Protein 3DHA (pdb70)

Solvent-accessible surface area: 11626 Å² total; per-residue (Å²): 125,246,154,89,78,44,0,104,70,0,26,4,7,72,0,10,69,4,37,19,16,35,26,23,17,27,64,90,68,114,104,67,143,77,58,55,3,4,1,18,0,6,0,0,31,7,113,76,18,18,0,0,0,1,0,1,4,1,113,30,0,27,125,56,81,29,35,22,98,77,63,152,24,97,47,96,36,41,0,68,8,61,90,104,21,85,5,64,52,3,0,124,146,34,54,47,91,23,99,76,10,56,36,0,0,0,0,0,0,55,17,14,7,0,9,10,0,25,39,0,80,92,6,38,0,0,0,2,110,54,0,50,80,7,5,84,149,112,175,114,23,36,138,53,0,6,67,85,167,20,67,37,72,47,10,111,21,73,67,100,16,11,58,14,0,58,0,15,56,1,15,0,5,0,23,0,0,0,0,0,13,0,44,2,115,119,37,31,20,0,0,0,0,3,1,2,0,12,19,100,69,0,10,103,98,57,27,75,13,36,35,101,43,83,151,67,10,69,59,6,5,95,93,0,41,90,29,32,117,166,81,159,15,85,35,25,9,4,7,8,56,120,35,48,156,91,19,134,51,70,99,89,69,11

InterPro domains:
  IPR001279 Metallo-beta-lactamase [PF00753] (33-235)
  IPR001279 Metallo-beta-lactamase [SM00849] (34-235)
  IPR036866 Ribonuclease Z/Hydroxyacylglutathione hydrolase-like [G3DSA:3.60.15.10] (1-241)
  IPR036866 Ribonuclease Z/Hydroxyacylglutathione hydrolase-like [SSF56281] (24-236)
  IPR051013 N-acyl homoserine lactonase-like [PTHR42978] (6-248)
  IPR054870 N-acyl homoserine lactonase AiiA [NF045699] (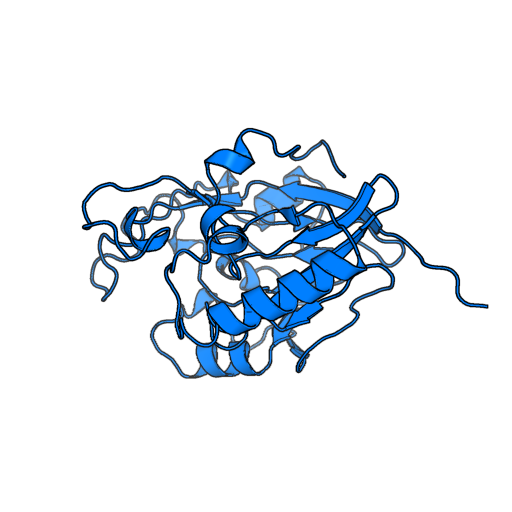2-249)

Organism: Bacillus thuringiensis subsp. kurstaki (NCBI:txid29339)

Secondary structure (DSSP, 8-state):
------BSEEEEEEEEEEEEEGGGTSTTSPS--EEEEEEEEEEEEETTEEEEE-----GGGBT-TTTTTTSTTTTTEEEEB-GGGSHHHHHHHHT--GGG-SEEE-S--SHHHHTTGGG-SSS-EEEEHHHHHHHHH-TTS-GGGS-TTS-EEEE-SSEEEETTEEEEE--SSSTT-EEEEEEETTTEEEEEEETT-SSHHHHHS----S-S-HHHHHHHHHHHHHHHHHH--EEEESS-HHHHTT---TT---

Foldseek 3Di:
DDDFDAWAWKFKAWQFWKWAFVCQQFVPDDGDDIDTWTQIKMWTQHPVAIEIEFFFAAPCLAVPQQSQPVHPCGPGMGTGHHPCSGRQNSQVVVPDHLVRGQEYEQLAQARGGQNNVVSRQDHEYEFEPQRLVCQVPPPVGDCSSNPPRGRYDYDHAWDDPDRQWIWHFQDWQERGGIWIWGQHPVFGTETERAVLHQEPCCQPVVRFRHGDHSVSSSVSSVVVVVVCVVRVHHYDHHTYPVVVVPDDHPVDTD

Nearest PDB structures (foldseek):
  3dhb-assembly1_A  TM=1.002E+00  e=3.087E-58  Bacillus thuringiensis serovar kurstaki
  4j5h-assembly1_A  TM=1.001E+00  e=7.365E-58  Bacillus thuringiensis
  5eh9-assembly1_A  TM=9.920E-01  e=2.726E-58  Bacillus thuringiensis serovar kurstaki
  5eht-assembly1_A  TM=9.904E-01  e=9.401E-57  Bacillus thuringiensis
  2btn-assembly1_A  TM=9.988E-01  e=1.184E-52  Bacillus thuringiensis

Radius of gyration: 16.93 Å; Cα contacts (8 Å, |Δi|>4): 644; chains: 1; bounding box: 50×45×39 Å

B-factor: mean 21.85, std 11.52, range [10.5, 112.9]

Sequence (254 aa):
GRISMTVKKLYFIPAGRCMMLLDHSSVNSALTPGKLLNLPVWCCYLLLEETEEEGPILVDTGMPESAVNNEGLFNGTFVEGQILPKMTEEDRIVNILKRVGYEPDDLLLYIISSHLHFDHAGGNGAFTNTPIIVQRTEYEAALHREEYMKECILPHLNYKIIEGDYEVVPGVQQLLYTPGHSPGHQSLFIETEQSGSVLLTIDASYTKENFEDEVPFAGFDPELLALSSIKRLKEVVKKEKPIIIFFGHDIEQEKSCCRVFPEYI

Structure (mmCIF, N/CA/C/O backbone):
data_3DHA
#
_entry.id   3DHA
#
_cell.length_a   54.929
_cell.length_b   55.604
_cell.length_c   78.703
_cell.angle_alpha   90.00
_cell.angle_beta   90.00
_cell.angle_gamma   90.00
#
_symmetry.space_group_name_H-M   'P 21 21 21'
#
loop_
_entity.id
_entity.type
_entity.pdbx_description
1 polymer 'N-Acyl Homoserine Lactone Hydrolase'
2 non-polymer 'ZINC ION'
3 non-polymer N-hexanoyl-L-homoserine
4 non-polymer GLYCEROL
5 water water
#
loop_
_atom_site.group_PDB
_atom_site.id
_atom_site.type_symbol
_atom_site.label_atom_id
_atom_site.label_alt_id
_atom_site.label_comp_id
_atom_site.label_asym_id
_atom_site.label_entity_id
_atom_site.label_seq_id
_atom_site.pdbx_PDB_ins_code
_atom_site.Cartn_x
_atom_site.Cartn_y
_atom_site.Cartn_z
_atom_site.occupancy
_atom_site.B_iso_or_equiv
_atom_site.auth_seq_id
_atom_site.auth_comp_id
_atom_site.auth_asym_id
_atom_site.auth_atom_id
_atom_site.pdbx_PDB_model_num
ATOM 1 N N . GLY A 1 1 ? 17.724 20.968 5.687 1.00 23.13 1 GLY A N 1
ATOM 2 C CA . GLY A 1 1 ? 16.363 21.001 6.226 1.00 23.92 1 GLY A CA 1
ATOM 3 C C . GLY A 1 1 ? 15.633 19.682 6.110 1.00 20.39 1 GLY A C 1
ATOM 4 O O . GLY A 1 1 ? 16.202 18.719 5.605 1.00 25.14 1 GLY A O 1
ATOM 5 N N . ARG A 1 2 ? 14.414 19.581 6.605 1.00 21.14 2 ARG A N 1
ATOM 6 C CA . ARG A 1 2 ? 13.654 18.373 6.488 1.00 22.98 2 ARG A CA 1
ATOM 7 C C . ARG A 1 2 ? 13.147 18.177 5.057 1.00 23.83 2 ARG A C 1
ATOM 8 O O . ARG A 1 2 ? 12.683 19.096 4.422 1.00 35.08 2 ARG A O 1
ATOM 16 N N . ILE A 1 3 ? 13.215 16.948 4.631 1.00 24.19 3 ILE A N 1
ATOM 17 C CA . ILE A 1 3 ? 12.653 16.533 3.344 1.00 28.12 3 ILE A CA 1
ATOM 18 C C . ILE A 1 3 ? 11.809 15.316 3.646 1.00 34.08 3 ILE A C 1
ATOM 19 O O . ILE A 1 3 ? 12.259 14.421 4.361 1.00 45.00 3 ILE A O 1
ATOM 24 N N . SER A 1 4 ? 10.597 15.301 3.141 1.00 41.85 4 SER A N 1
ATOM 25 C CA . SER A 1 4 ? 9.590 14.285 3.403 1.00 45.66 4 SER A CA 1
ATOM 26 C C . SER A 1 4 ? 10.136 12.930 2.967 1.00 37.55 4 SER A C 1
ATOM 27 O O . SER A 1 4 ? 10.608 12.776 1.838 1.00 46.58 4 SER A O 1
ATOM 30 N N . MET A 1 5 ? 10.112 11.941 3.839 1.00 44.09 5 MET A N 1
ATOM 31 C CA . MET A 1 5 ? 10.540 10.639 3.291 1.00 40.82 5 MET A CA 1
ATOM 32 C C . MET A 1 5 ? 9.341 9.758 3.103 1.00 33.17 5 MET A C 1
ATOM 33 O O . MET A 1 5 ? 8.341 9.946 3.788 1.00 46.29 5 MET A O 1
ATOM 38 N N . THR A 1 6 ? 9.489 8.806 2.171 1.00 26.83 6 THR A N 1
ATOM 39 C CA . THR A 1 6 ? 8.284 8.069 1.775 1.00 21.45 6 THR A CA 1
ATOM 40 C C . THR A 1 6 ? 8.484 6.576 1.983 1.00 18.50 6 THR A C 1
ATOM 41 O O . THR A 1 6 ? 9.625 6.096 2.067 1.00 20.36 6 THR A O 1
ATOM 45 N N . VAL A 1 7 ? 7.387 5.841 2.116 1.00 17.49 7 VAL A N 1
ATOM 46 C CA . VAL A 1 7 ? 7.362 4.372 2.099 1.00 17.19 7 VAL A CA 1
ATOM 47 C C . VAL A 1 7 ? 7.628 3.886 0.686 1.00 16.90 7 VAL A C 1
ATOM 48 O O . VAL A 1 7 ? 7.076 4.460 -0.274 1.00 19.60 7 VAL A O 1
ATOM 52 N N . LYS A 1 8 ? 8.437 2.847 0.558 1.00 16.35 8 LYS A N 1
ATOM 53 C CA . LYS A 1 8 ? 8.797 2.309 -0.754 1.00 17.75 8 LYS A CA 1
ATOM 54 C C . LYS A 1 8 ? 7.607 1.607 -1.411 1.00 16.53 8 LYS A C 1
ATOM 55 O O . LYS A 1 8 ? 7.345 1.812 -2.617 1.00 17.09 8 LYS A O 1
ATOM 61 N N . LYS A 1 9 ? 6.895 0.796 -0.626 1.00 15.28 9 LYS A N 1
ATOM 62 C CA . LYS A 1 9 ? 5.800 0.024 -1.154 1.00 14.98 9 LYS A CA 1
ATOM 63 C C . LYS A 1 9 ? 4.707 -0.118 -0.092 1.00 13.17 9 LYS A C 1
ATOM 64 O O . LYS A 1 9 ? 5.034 -0.388 1.054 1.00 14.85 9 LYS A O 1
ATOM 70 N N . LEU A 1 10 ? 3.439 0.025 -0.497 1.00 13.62 10 LEU A N 1
ATOM 71 C CA . LEU A 1 10 ? 2.302 -0.297 0.343 1.00 13.17 10 LEU A CA 1
ATOM 72 C C . LEU A 1 10 ? 1.538 -1.429 -0.349 1.00 13.19 10 LEU A C 1
ATOM 73 O O . LEU A 1 10 ? 0.990 -1.201 -1.450 1.00 14.41 10 LEU A O 1
ATOM 78 N N . TYR A 1 11 ? 1.496 -2.590 0.269 1.00 13.00 11 TYR A N 1
ATOM 79 C CA . TYR A 1 11 ? 0.756 -3.715 -0.232 1.00 13.35 11 TYR A CA 1
ATOM 80 C C . TYR A 1 11 ? -0.551 -3.950 0.538 1.00 13.13 11 TYR A C 1
ATOM 81 O O . TYR A 1 11 ? -0.571 -3.925 1.759 1.00 13.80 11 TYR A O 1
ATOM 90 N N . PHE A 1 12 ? -1.596 -4.224 -0.262 1.00 13.44 12 PHE A N 1
ATOM 91 C CA . PHE A 1 12 ? -2.894 -4.635 0.274 1.00 12.98 12 PHE A CA 1
ATOM 92 C C . PHE A 1 12 ? -2.914 -6.173 0.196 1.00 13.43 12 PHE A C 1
ATOM 93 O O . PHE A 1 12 ? -2.770 -6.722 -0.915 1.00 14.51 12 PHE A O 1
ATOM 101 N N . ILE A 1 13 ? -3.100 -6.846 1.309 1.00 12.99 13 ILE A N 1
ATOM 102 C CA . ILE A 1 13 ? -3.005 -8.292 1.371 1.00 13.46 13 ILE A CA 1
ATOM 103 C C . ILE A 1 13 ? -4.306 -8.872 1.905 1.00 13.48 13 ILE A C 1
ATOM 104 O O . ILE A 1 13 ? -4.668 -8.722 3.082 1.00 14.23 13 ILE A O 1
ATOM 109 N N . PRO A 1 14 ? -5.058 -9.556 1.053 1.00 13.85 14 PRO A N 1
ATOM 110 C CA . PRO A 1 14 ? -6.278 -10.228 1.509 1.00 13.68 14 PRO A CA 1
ATOM 111 C C . PRO A 1 14 ? -5.944 -11.244 2.581 1.00 13.59 14 PRO A C 1
ATOM 112 O O . PRO A 1 14 ? -5.007 -12.049 2.447 1.00 14.85 14 PRO A O 1
ATOM 116 N N . ALA A 1 15 ? -6.725 -11.245 3.663 1.00 13.60 15 ALA A N 1
ATOM 117 C CA . ALA A 1 15 ? -6.485 -12.099 4.819 1.00 12.87 15 ALA A CA 1
ATOM 118 C C . ALA A 1 15 ? -7.754 -12.824 5.259 1.00 13.34 15 ALA A C 1
ATOM 119 O O . ALA A 1 15 ? -8.121 -12.872 6.436 1.00 15.92 15 ALA A O 1
ATOM 121 N N . GLY A 1 16 ? -8.438 -13.439 4.326 1.00 15.05 16 GLY A N 1
ATOM 122 C CA . GLY A 1 16 ? -9.722 -14.047 4.578 1.00 14.08 16 GLY A CA 1
ATOM 123 C C . GLY A 1 16 ? -10.863 -13.035 4.459 1.00 13.18 16 GLY A C 1
ATOM 124 O O . GLY A 1 16 ? -10.678 -11.923 4.003 1.00 13.81 16 GLY A O 1
ATOM 125 N N . ARG A 1 17 ? -12.047 -13.496 4.882 1.00 13.26 17 ARG A N 1
ATOM 126 C CA . ARG A 1 17 ? -13.267 -12.696 4.727 1.00 13.04 17 ARG A CA 1
ATOM 127 C C . ARG A 1 17 ? -14.099 -12.909 5.966 1.00 13.34 17 ARG A C 1
ATOM 128 O O . ARG A 1 17 ? -13.835 -13.767 6.823 1.00 13.83 17 ARG A O 1
ATOM 136 N N . CYS A 1 18 ? -15.177 -12.144 6.064 1.00 13.35 18 CYS A N 1
ATOM 137 C CA . CYS A 1 18 ? -16.077 -12.223 7.208 1.00 14.60 18 CYS A CA 1
ATOM 138 C C . CYS A 1 18 ? -17.459 -11.819 6.765 1.00 13.53 18 CYS A C 1
ATOM 139 O O . CYS A 1 18 ? -17.648 -10.771 6.129 1.00 15.62 18 CYS A O 1
ATOM 142 N N A MET A 1 19 ? -18.438 -12.628 7.151 0.50 14.24 19 MET A N 1
ATOM 143 N N B MET A 1 19 ? -18.473 -12.635 7.080 0.50 13.82 19 MET A N 1
ATOM 144 C CA A MET A 1 19 ? -19.822 -12.223 6.904 0.50 15.57 19 MET A CA 1
ATOM 145 C CA B MET A 1 19 ? -19.878 -12.294 6.848 0.50 13.88 19 MET A CA 1
ATOM 146 C C A MET A 1 19 ? -20.426 -11.508 8.102 0.50 16.34 19 MET A C 1
ATOM 147 C C B MET A 1 19 ? -20.391 -11.403 7.965 0.50 13.96 19 MET A C 1
ATOM 148 O O A MET A 1 19 ? -20.293 -11.948 9.252 0.50 17.84 19 MET A O 1
ATOM 149 O O B MET A 1 19 ? -20.182 -11.708 9.150 0.50 15.35 19 MET A O 1
ATOM 158 N N A LEU A 1 20 ? -21.090 -10.404 7.803 0.50 17.07 20 LEU A N 1
ATOM 159 N N B LEU A 1 20 ? -21.064 -10.317 7.612 0.50 13.72 20 LEU A N 1
ATOM 160 C CA A LEU A 1 20 ? -21.781 -9.505 8.679 0.50 16.27 20 LEU A CA 1
ATOM 161 C CA B LEU A 1 20 ? -21.792 -9.509 8.566 0.50 14.47 20 LEU A CA 1
ATOM 162 C C A LEU A 1 20 ? -23.147 -9.232 8.033 0.50 16.87 20 LEU A C 1
ATOM 163 C C B LEU A 1 20 ? -23.198 -9.284 7.980 0.50 14.59 20 LEU A C 1
ATOM 164 O O A LEU A 1 20 ? -23.261 -9.205 6.795 0.50 16.98 20 LEU A O 1
ATOM 165 O O B LEU A 1 20 ? -23.374 -9.320 6.745 0.50 15.50 20 LEU A O 1
ATOM 174 N N . ASP A 1 21 ? -24.163 -9.023 8.872 1.00 15.80 21 ASP A N 1
ATOM 175 C CA . ASP A 1 21 ? -25.462 -8.605 8.297 1.00 16.29 21 ASP A CA 1
ATOM 176 C C . ASP A 1 21 ? -25.317 -7.218 7.664 1.00 15.24 21 ASP A C 1
ATOM 177 O O . ASP A 1 21 ? -24.488 -6.424 8.100 1.00 16.59 21 ASP A O 1
ATOM 182 N N . HIS A 1 22 ? -26.102 -6.933 6.641 1.00 16.66 22 HIS A N 1
ATOM 183 C CA . HIS A 1 22 ? -25.943 -5.640 5.946 1.00 17.48 22 HIS A CA 1
ATOM 184 C C . HIS A 1 22 ? -26.292 -4.483 6.876 1.00 18.02 22 HIS A C 1
ATOM 185 O O . HIS A 1 22 ? -25.830 -3.345 6.622 1.00 19.78 22 HIS A O 1
ATOM 192 N N . SER A 1 23 ? -27.017 -4.722 7.985 1.00 18.71 23 SER A N 1
ATOM 193 C CA . SER A 1 23 ? -27.273 -3.591 8.889 1.00 20.48 23 SER A CA 1
ATOM 194 C C . SER A 1 23 ? -26.020 -3.157 9.618 1.00 21.88 23 SER A C 1
ATOM 195 O O . SER A 1 23 ? -25.983 -2.053 10.193 1.00 24.98 23 SER A O 1
ATOM 198 N N . SER A 1 24 ? -24.921 -3.954 9.533 1.00 18.70 24 SER A N 1
ATOM 199 C CA . SER A 1 24 ? -23.671 -3.488 10.086 1.00 18.90 24 SER A CA 1
ATOM 200 C C . SER A 1 24 ? -22.966 -2.480 9.198 1.00 18.46 24 SER A C 1
ATOM 201 O O . SER A 1 24 ? -22.103 -1.716 9.718 1.00 19.68 24 SER A O 1
ATOM 204 N N . VAL A 1 25 ? -23.230 -2.413 7.914 1.00 18.18 25 VAL A N 1
ATOM 205 C CA . VAL A 1 25 ? -22.680 -1.379 7.036 1.00 18.30 25 VAL A CA 1
ATOM 206 C C . VAL A 1 25 ? -23.606 -0.166 6.892 1.00 17.57 25 VAL A C 1
ATOM 207 O O . VAL A 1 25 ? -23.193 0.884 6.393 1.00 20.51 25 VAL A O 1
ATOM 211 N N . ASN A 1 26 ? -24.873 -0.295 7.251 1.00 19.65 26 ASN A N 1
ATOM 212 C CA . ASN A 1 26 ? -25.858 0.763 7.221 1.00 21.03 26 ASN A CA 1
ATOM 213 C C . ASN A 1 26 ? -26.892 0.418 8.277 1.00 21.58 26 ASN A C 1
ATOM 214 O O . ASN A 1 26 ? -27.740 -0.428 8.004 1.00 23.76 26 ASN A O 1
ATOM 219 N N . SER A 1 27 ? -26.789 1.164 9.406 1.00 22.11 27 SER A N 1
ATOM 220 C CA . SER A 1 27 ? -27.568 0.801 10.561 1.00 27.70 27 SER A CA 1
ATOM 221 C C . SER A 1 27 ? -29.056 0.936 10.331 1.00 32.35 27 SER A C 1
ATOM 222 O O . SER A 1 27 ? -29.810 0.412 11.172 1.00 37.50 27 SER A O 1
ATOM 225 N N . ALA A 1 28 ? -29.493 1.585 9.257 1.00 32.67 28 ALA A N 1
ATOM 226 C CA . ALA A 1 28 ? -30.895 1.717 8.954 1.00 39.31 28 ALA A CA 1
ATOM 227 C C . ALA A 1 28 ? -31.455 0.507 8.236 1.00 38.49 28 ALA A C 1
ATOM 228 O O . ALA A 1 28 ? -32.678 0.441 8.273 1.00 38.12 28 ALA A O 1
ATOM 230 N N . LEU A 1 29 ? -30.685 -0.376 7.641 1.00 34.57 29 LEU A N 1
ATOM 231 C CA . LEU A 1 29 ? -31.233 -1.563 6.956 1.00 34.73 29 LEU A CA 1
ATOM 232 C C . LEU A 1 29 ? -31.827 -2.618 7.887 1.00 36.74 29 LEU A C 1
ATOM 233 O O . LEU A 1 29 ? -31.354 -2.894 9.006 1.00 35.20 29 LEU A O 1
ATOM 238 N N . THR A 1 30 ? -32.955 -3.244 7.486 1.00 39.41 30 THR A N 1
ATOM 239 C CA . THR A 1 30 ? -33.544 -4.170 8.468 1.00 42.32 30 THR A CA 1
ATOM 240 C C . THR A 1 30 ? -32.761 -5.474 8.318 1.00 40.18 30 THR A C 1
ATOM 241 O O . THR A 1 30 ? -32.429 -5.897 7.199 1.00 35.25 30 THR A O 1
ATOM 245 N N . PRO A 1 31 ? -32.346 -6.098 9.402 1.00 31.09 31 PRO A N 1
ATOM 246 C CA . PRO A 1 31 ? -31.499 -7.278 9.289 1.00 27.48 31 PRO A CA 1
ATOM 247 C C . PRO A 1 31 ? -32.121 -8.413 8.425 1.00 28.37 31 PRO A C 1
ATOM 248 O O . PRO A 1 31 ? -33.357 -8.559 8.307 1.00 29.58 31 PRO A O 1
ATOM 252 N N . GLY A 1 32 ? -31.217 -9.167 7.808 1.00 26.42 32 GLY A N 1
ATOM 253 C CA . GLY A 1 32 ? -31.622 -10.395 7.119 1.00 24.95 32 GLY A CA 1
ATOM 254 C C . GLY A 1 32 ? -30.880 -10.707 5.815 1.00 25.19 32 GLY A C 1
ATOM 255 O O . GLY A 1 32 ? -31.197 -11.759 5.190 1.00 30.93 32 GLY A O 1
ATOM 256 N N . LYS A 1 33 ? -29.931 -9.909 5.373 1.00 22.62 33 LYS A N 1
ATOM 257 C CA . LYS A 1 33 ? -29.078 -10.194 4.215 1.00 21.90 33 LYS A CA 1
ATOM 258 C C . LYS A 1 33 ? -27.644 -10.148 4.749 1.00 19.03 33 LYS A C 1
ATOM 259 O O . LYS A 1 33 ? -27.205 -9.086 5.192 1.00 22.66 33 LYS A O 1
ATOM 265 N N . LEU A 1 34 ? -26.891 -11.243 4.663 1.00 15.85 34 LEU A N 1
ATOM 266 C CA . LEU A 1 34 ? -25.483 -11.237 4.978 1.00 15.07 34 LEU A CA 1
ATOM 267 C C . LEU A 1 34 ? -24.685 -10.724 3.773 1.00 14.66 34 LEU A C 1
ATOM 268 O 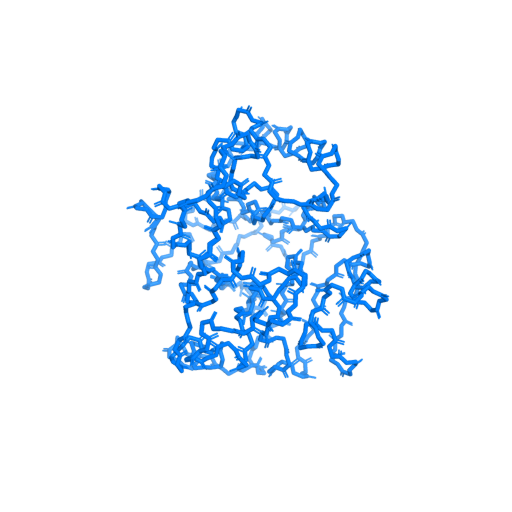O . LEU A 1 34 ? -25.036 -10.954 2.614 1.00 16.61 34 LEU A O 1
ATOM 273 N N . LEU A 1 35 ? -23.549 -10.088 4.098 1.00 14.45 35 LEU A N 1
ATOM 274 C CA . LEU A 1 35 ? -22.559 -9.639 3.154 1.00 14.20 35 LEU A CA 1
ATOM 275 C C . LEU A 1 35 ? -21.226 -10.307 3.441 1.00 13.92 35 LEU A C 1
ATOM 276 O O . LEU A 1 35 ? -20.767 -10.250 4.572 1.00 15.11 35 LEU A O 1
ATOM 281 N N . ASN A 1 36 ? -20.539 -10.831 2.425 1.00 13.40 36 ASN A N 1
ATOM 282 C CA . ASN A 1 36 ? -19.227 -11.446 2.546 1.00 13.83 36 ASN A CA 1
ATOM 283 C C . ASN A 1 36 ? -18.158 -10.379 2.314 1.00 13.63 36 ASN A C 1
ATOM 284 O O . ASN A 1 36 ? -17.878 -10.011 1.201 1.00 14.72 36 ASN A O 1
ATOM 289 N N . LEU A 1 37 ? -17.654 -9.825 3.411 1.00 13.68 37 LEU A N 1
ATOM 290 C CA . LEU A 1 37 ? -16.780 -8.629 3.419 1.00 13.55 37 LEU A CA 1
ATOM 291 C C . LEU A 1 37 ? -15.331 -9.011 3.441 1.00 13.10 37 LEU A C 1
ATOM 292 O O . LEU A 1 37 ? -14.961 -10.015 4.046 1.00 13.40 37 LEU A O 1
ATOM 297 N N . PRO A 1 38 ? -14.466 -8.206 2.828 1.00 12.52 38 PRO A N 1
ATOM 298 C CA . PRO A 1 38 ? -13.037 -8.514 2.877 1.00 12.94 38 PRO A CA 1
ATOM 299 C C . PRO A 1 38 ? -12.452 -8.221 4.241 1.00 13.30 38 PRO A C 1
ATOM 300 O O . PRO A 1 38 ? -12.820 -7.247 4.886 1.00 14.43 38 PRO A O 1
ATOM 304 N N . VAL A 1 39 ? -11.450 -9.017 4.628 1.00 12.93 39 VAL A N 1
ATOM 305 C CA . VAL A 1 39 ? -10.555 -8.757 5.730 1.00 12.71 39 VAL A CA 1
ATOM 306 C C . VAL A 1 39 ? -9.168 -8.472 5.132 1.00 12.43 39 VAL A C 1
ATOM 307 O O . VAL A 1 39 ? -8.714 -9.214 4.277 1.00 13.56 39 VAL A O 1
ATOM 311 N N . TRP A 1 40 ? -8.558 -7.387 5.598 1.00 13.14 40 TRP A N 1
ATOM 312 C CA . TRP A 1 40 ? -7.298 -6.904 5.077 1.00 12.70 40 TRP A CA 1
ATOM 313 C C . TRP A 1 40 ? -6.183 -6.897 6.089 1.00 12.44 40 TRP A C 1
ATOM 314 O O . TRP A 1 40 ? -6.390 -6.579 7.253 1.00 13.31 40 TRP A O 1
ATOM 325 N N A CYS A 1 41 ? -4.956 -7.140 5.631 0.60 12.05 41 CYS A N 1
ATOM 326 N N B CYS A 1 41 ? -4.981 -7.146 5.581 0.40 13.23 41 CYS A N 1
ATOM 327 C CA A CYS A 1 41 ? -3.769 -6.633 6.339 0.60 11.89 41 CYS A CA 1
ATOM 328 C CA B CYS A 1 41 ? -3.716 -6.776 6.204 0.40 13.15 41 CYS A CA 1
ATOM 329 C C A CYS A 1 41 ? -2.984 -5.851 5.279 0.60 12.05 41 CYS A C 1
ATOM 330 C C B CYS A 1 41 ? -3.001 -5.826 5.239 0.40 12.51 41 CYS A C 1
ATOM 331 O O A CYS A 1 41 ? -3.178 -6.050 4.077 0.60 14.13 41 CYS A O 1
ATOM 332 O O B CYS A 1 41 ? -3.273 -5.863 4.036 0.40 13.08 41 CYS A O 1
ATOM 337 N N . TYR A 1 42 ? -2.086 -5.023 5.751 1.00 11.84 42 TYR A N 1
ATOM 338 C CA . TYR A 1 42 ? -1.284 -4.162 4.890 1.00 12.10 42 TYR A CA 1
ATOM 339 C C . TYR A 1 42 ? 0.165 -4.327 5.253 1.00 12.11 42 TYR A C 1
ATOM 340 O O . TYR A 1 42 ? 0.542 -4.353 6.421 1.00 14.04 42 TYR A O 1
ATOM 349 N N . LEU A 1 43 ? 1.009 -4.386 4.237 1.00 12.42 43 LEU A N 1
ATOM 350 C CA . LEU A 1 43 ? 2.440 -4.475 4.465 1.00 12.55 43 LEU A CA 1
ATOM 351 C C . LEU A 1 43 ? 3.127 -3.261 3.870 1.00 12.85 43 LEU A C 1
ATOM 352 O O . LEU A 1 43 ? 2.945 -2.961 2.689 1.00 14.18 43 LEU A O 1
ATOM 357 N N A LEU A 1 44 ? 3.896 -2.610 4.720 0.50 13.19 44 LEU A N 1
ATOM 358 N N B LEU A 1 44 ? 3.888 -2.576 4.702 0.50 13.38 44 LEU A N 1
ATOM 359 C CA A LEU A 1 44 ? 4.641 -1.409 4.345 0.50 13.62 44 LEU A CA 1
ATOM 360 C CA B LEU A 1 44 ? 4.606 -1.375 4.248 0.50 14.35 44 LEU A CA 1
ATOM 361 C C A LEU A 1 44 ? 6.115 -1.725 4.256 0.50 13.48 44 LEU A C 1
ATOM 362 C C B LEU A 1 44 ? 6.088 -1.689 4.207 0.50 14.86 44 LEU A C 1
ATOM 363 O O A LEU A 1 44 ? 6.638 -2.140 5.292 0.50 16.94 44 LEU A O 1
ATOM 364 O O B LEU A 1 44 ? 6.640 -2.087 5.227 0.50 16.46 44 LEU A O 1
ATOM 373 N N A GLU A 1 45 ? 6.759 -1.517 3.116 0.50 13.75 45 GLU A N 1
ATOM 374 N N B GLU A 1 45 ? 6.765 -1.505 3.084 0.50 14.01 45 GLU A N 1
ATOM 375 C CA A GLU A 1 45 ? 8.180 -1.613 2.944 0.50 14.05 45 GLU A CA 1
ATOM 376 C CA B GLU A 1 45 ? 8.182 -1.637 2.945 0.50 14.30 45 GLU A CA 1
ATOM 377 C C A GLU A 1 45 ? 8.789 -0.227 3.148 0.50 14.43 45 GLU A C 1
ATOM 378 C C B GLU A 1 45 ? 8.786 -0.239 3.159 0.50 14.64 45 GLU A C 1
ATOM 379 O O A GLU A 1 45 ? 8.477 0.662 2.380 0.50 16.21 45 GLU A O 1
ATOM 380 O O B GLU A 1 45 ? 8.469 0.647 2.388 0.50 16.24 45 GLU A O 1
ATOM 391 N N . THR A 1 46 ? 9.568 -0.052 4.197 1.00 16.57 46 THR A N 1
ATOM 392 C CA . THR A 1 46 ? 10.102 1.231 4.588 1.00 16.79 46 THR A CA 1
ATOM 393 C C . THR A 1 46 ? 11.633 1.135 4.717 1.00 18.45 46 THR A C 1
ATOM 394 O O . THR A 1 46 ? 12.156 0.037 4.857 1.00 18.88 46 THR A O 1
ATOM 398 N N . GLU A 1 47 ? 12.267 2.270 4.706 1.00 19.39 47 GLU A N 1
ATOM 399 C CA . GLU A 1 47 ? 13.720 2.294 4.827 1.00 22.34 47 GLU A CA 1
ATOM 400 C C . GLU A 1 47 ? 14.207 1.641 6.093 1.00 21.55 47 GLU A C 1
ATOM 401 O O . GLU A 1 47 ? 15.263 0.994 6.156 1.00 27.96 47 GLU A O 1
ATOM 407 N N A GLU A 1 48 ? 13.429 1.781 7.173 0.50 20.49 48 GLU A N 1
ATOM 408 N N B GLU A 1 48 ? 13.496 1.726 7.243 0.50 22.63 48 GLU A N 1
ATOM 409 C CA A GLU A 1 48 ? 13.645 1.181 8.481 0.50 19.18 48 GLU A CA 1
ATOM 410 C CA B GLU A 1 48 ? 14.007 0.979 8.378 0.50 23.46 48 GLU A CA 1
ATOM 411 C C A GLU A 1 48 ? 13.328 -0.308 8.567 0.50 19.18 48 GLU A C 1
ATOM 412 C C B GLU A 1 48 ? 13.461 -0.432 8.522 0.50 21.04 48 GLU A C 1
ATOM 413 O O A GLU A 1 48 ? 13.772 -0.949 9.558 0.50 22.50 48 GLU A O 1
ATOM 414 O O B GLU A 1 48 ? 13.822 -1.085 9.532 0.50 23.02 48 GLU A O 1
ATOM 425 N N . GLY A 1 49 ? 12.618 -0.894 7.625 1.00 18.30 49 GLY A N 1
ATOM 426 C CA . GLY A 1 49 ? 12.188 -2.301 7.623 1.00 17.99 49 GLY A CA 1
ATOM 427 C C . GLY A 1 49 ? 10.722 -2.435 7.390 1.00 15.53 49 GLY A C 1
ATOM 428 O O . GLY A 1 49 ? 10.009 -1.421 7.333 1.00 17.49 49 GLY A O 1
ATOM 429 N N . PRO A 1 50 ? 10.217 -3.659 7.316 1.00 14.82 50 PRO A N 1
ATOM 430 C CA . PRO A 1 50 ? 8.819 -3.935 7.021 1.00 14.56 50 PRO A CA 1
ATOM 431 C C . PRO A 1 50 ? 7.908 -3.778 8.208 1.00 13.11 50 PRO A C 1
ATOM 432 O O . PRO A 1 50 ? 8.257 -4.192 9.315 1.00 14.10 50 PRO A O 1
ATOM 436 N N . ILE A 1 51 ? 6.733 -3.187 7.954 1.00 11.90 51 ILE A N 1
ATOM 437 C CA . ILE A 1 51 ? 5.722 -2.951 8.989 1.00 12.18 51 ILE A CA 1
ATOM 438 C C . ILE A 1 51 ? 4.423 -3.590 8.550 1.00 11.84 51 ILE A C 1
ATOM 439 O O . ILE A 1 51 ? 3.992 -3.436 7.413 1.00 12.90 51 ILE A O 1
ATOM 444 N N . LEU A 1 52 ? 3.834 -4.374 9.451 1.00 11.77 52 LEU A N 1
ATOM 445 C CA . LEU A 1 52 ? 2.546 -5.030 9.165 1.00 11.86 52 LEU A CA 1
ATOM 446 C C . LEU A 1 52 ? 1.451 -4.306 9.918 1.00 11.37 52 LEU A C 1
ATOM 447 O O . LEU A 1 52 ? 1.542 -4.101 11.121 1.00 12.18 52 LEU A O 1
ATOM 452 N N . VAL A 1 53 ? 0.394 -3.952 9.184 1.00 11.44 53 VAL A N 1
ATOM 453 C CA . VAL A 1 53 ? -0.793 -3.348 9.746 1.00 11.22 53 VAL A CA 1
ATOM 454 C C . VAL A 1 53 ? -1.903 -4.444 9.769 1.00 10.89 53 VAL A C 1
ATOM 455 O O . VAL A 1 53 ? -2.339 -4.888 8.732 1.00 11.84 53 VAL A O 1
ATOM 459 N N . ASP A 1 54 ? -2.274 -4.799 11.001 1.00 10.93 54 ASP A N 1
ATOM 460 C CA . ASP A 1 54 ? -3.300 -5.801 11.326 1.00 11.16 54 ASP A CA 1
ATOM 461 C C . ASP A 1 54 ? -2.797 -7.209 10.959 1.00 11.29 54 ASP A C 1
ATOM 462 O O . ASP A 1 54 ? -1.833 -7.429 10.227 1.00 12.50 54 ASP A O 1
ATOM 467 N N . THR A 1 55 ? -3.463 -8.198 11.592 1.00 11.42 55 THR A N 1
ATOM 468 C CA . THR A 1 55 ? -2.922 -9.548 11.606 1.00 11.35 55 THR A CA 1
ATOM 469 C C . THR A 1 55 ? -3.972 -10.619 11.330 1.00 11.55 55 THR A C 1
ATOM 470 O O . THR A 1 55 ? -3.716 -11.799 11.584 1.00 12.25 55 THR A O 1
ATOM 474 N N . GLY A 1 56 ? -5.100 -10.241 10.764 1.00 11.96 56 GLY A N 1
ATOM 475 C CA . GLY A 1 56 ? -6.123 -11.190 10.397 1.00 11.93 56 GLY A CA 1
ATOM 476 C C . GLY A 1 56 ? -6.826 -11.811 11.609 1.00 11.43 56 GLY A C 1
ATOM 477 O O . GLY A 1 56 ? -6.827 -11.294 12.691 1.00 12.85 56 GLY A O 1
ATOM 478 N N . MET A 1 57 ? -7.468 -12.953 11.341 1.00 12.12 57 MET A N 1
ATOM 479 C CA . MET A 1 57 ? -8.385 -13.639 12.261 1.00 11.77 57 MET A CA 1
ATOM 480 C C . MET A 1 57 ? -7.669 -14.707 13.040 1.00 12.16 57 MET A C 1
ATOM 481 O O . MET A 1 57 ? -6.597 -15.175 12.673 1.00 12.98 57 MET A O 1
ATOM 486 N N . PRO A 1 58 ? -8.237 -15.136 14.176 1.00 12.70 58 PRO A N 1
ATOM 487 C CA . PRO A 1 58 ? -7.548 -16.079 15.041 1.00 13.30 58 PRO A CA 1
ATOM 488 C C . PRO A 1 58 ? -7.684 -17.505 14.476 1.00 12.88 58 PRO A C 1
ATOM 489 O O . PRO A 1 58 ? -8.556 -17.790 13.681 1.00 13.05 58 PRO A O 1
ATOM 493 N N . GLU A 1 59 ? -6.842 -18.392 14.947 1.00 14.50 59 GLU A N 1
ATOM 494 C CA . GLU A 1 59 ? -6.876 -19.777 14.536 1.00 16.16 59 GLU A CA 1
ATOM 495 C C . GLU A 1 59 ? -8.249 -20.407 14.822 1.00 15.54 59 GLU A C 1
ATOM 496 O O . GLU A 1 59 ? -8.594 -21.335 14.053 1.00 17.44 59 GLU A O 1
ATOM 502 N N . SER A 1 60 ? -8.937 -19.957 15.828 1.00 15.62 60 SER A N 1
ATOM 503 C CA . SER A 1 60 ? -10.249 -20.521 16.166 1.00 17.18 60 SER A CA 1
ATOM 504 C C . SER A 1 60 ? -11.258 -20.282 15.078 1.00 15.71 60 SER A C 1
ATOM 505 O O . SER A 1 60 ? -12.264 -20.998 15.042 1.00 19.15 60 SER A O 1
ATOM 508 N N . ALA A 1 61 ? -11.004 -19.312 14.198 1.00 14.23 61 ALA A N 1
ATOM 509 C CA . ALA A 1 61 ? -11.898 -19.051 13.070 1.00 14.01 61 ALA A CA 1
ATOM 510 C C . ALA A 1 61 ? -11.653 -19.948 11.882 1.00 14.74 61 ALA A C 1
ATOM 511 O O . ALA A 1 61 ? -12.470 -19.981 10.934 1.00 16.35 61 ALA A O 1
ATOM 513 N N . VAL A 1 62 ? -10.553 -20.652 11.821 1.00 15.36 62 VAL A N 1
ATOM 514 C CA . VAL A 1 62 ? -10.221 -21.478 10.677 1.00 15.71 62 VAL A CA 1
ATOM 515 C C . VAL A 1 62 ? -11.262 -22.593 10.510 1.00 16.87 62 VAL A C 1
ATOM 516 O O . VAL A 1 62 ? -11.524 -23.368 11.406 1.00 18.11 62 VAL A O 1
ATOM 520 N N . ASN A 1 63 ? -11.897 -22.618 9.312 1.00 17.51 63 ASN A N 1
ATOM 521 C CA . ASN A 1 63 ? -12.894 -23.657 9.009 1.00 18.74 63 ASN A CA 1
ATOM 522 C C . ASN A 1 63 ? -13.957 -23.707 10.093 1.00 19.29 63 ASN A C 1
ATOM 523 O O . ASN A 1 63 ? -14.458 -24.765 10.448 1.00 22.04 63 ASN A O 1
ATOM 528 N N . ASN A 1 64 ? -14.319 -22.543 10.601 1.00 18.23 64 ASN A N 1
ATOM 529 C CA . ASN A 1 64 ? -15.265 -22.404 11.698 1.00 18.04 64 ASN A CA 1
ATOM 530 C C . ASN A 1 64 ? -16.132 -21.152 11.610 1.00 17.44 64 ASN A C 1
ATOM 531 O O . ASN A 1 64 ? -16.072 -20.236 12.415 1.00 17.76 64 ASN A O 1
ATOM 536 N N . GLU A 1 65 ? -17.059 -21.269 10.638 1.00 17.97 65 GLU A N 1
ATOM 537 C CA . GLU A 1 65 ? -18.025 -20.180 10.441 1.00 17.22 65 GLU A CA 1
ATOM 538 C C . GLU A 1 65 ? -18.900 -19.929 11.675 1.00 18.44 65 GLU A C 1
ATOM 539 O O . GLU A 1 65 ? -19.372 -18.795 11.863 1.00 18.38 65 GLU A O 1
ATOM 545 N N . GLY A 1 66 ? -19.067 -20.991 12.470 1.00 18.35 66 GLY A N 1
ATOM 546 C CA . GLY A 1 66 ? -19.827 -20.944 13.681 1.00 19.28 66 GLY A CA 1
ATOM 547 C C . GLY A 1 66 ? -19.159 -20.481 14.958 1.00 19.23 66 GLY A C 1
ATOM 548 O O . GLY A 1 66 ? -19.646 -20.660 16.054 1.00 20.17 66 GLY A O 1
ATOM 549 N N . LEU A 1 67 ? -17.980 -19.820 14.791 1.00 18.20 67 LEU A N 1
ATOM 550 C CA . LEU A 1 67 ? -17.194 -19.395 15.948 1.00 17.43 67 LEU A CA 1
ATOM 551 C C . LEU A 1 67 ? -18.010 -18.652 16.998 1.00 18.75 67 LEU A C 1
ATOM 552 O O . LEU A 1 67 ? -17.745 -18.816 18.182 1.00 20.59 67 LEU A O 1
ATOM 557 N N . PHE A 1 68 ? -18.925 -17.771 16.562 1.00 18.16 68 PHE A N 1
ATOM 558 C CA . PHE A 1 68 ? -19.689 -16.958 17.511 1.00 21.04 68 PHE A CA 1
ATOM 559 C C . PHE A 1 68 ? -21.020 -17.609 17.949 1.00 20.62 68 PHE A C 1
ATOM 560 O O . PHE A 1 68 ? -21.825 -17.007 18.628 1.00 22.29 68 PHE A O 1
ATOM 568 N N . ASN A 1 69 ? -21.240 -18.890 17.639 1.00 21.24 69 ASN A N 1
ATOM 569 C CA . ASN A 1 69 ? -22.418 -19.545 18.173 1.00 25.88 69 ASN A CA 1
ATOM 570 C C . ASN A 1 69 ? -22.293 -19.555 19.707 1.00 26.84 69 ASN A C 1
ATOM 571 O O . ASN A 1 69 ? -21.204 -19.684 20.228 1.00 33.32 69 ASN A O 1
ATOM 576 N N . GLY A 1 70 ? -23.469 -19.419 20.308 1.00 28.79 70 GLY A N 1
ATOM 577 C CA . GLY A 1 70 ? -23.480 -19.430 21.770 1.00 35.29 70 GLY A CA 1
ATOM 578 C C . GLY A 1 70 ? -23.165 -18.082 22.401 1.00 35.23 70 GLY A C 1
ATOM 579 O O . GLY A 1 70 ? -23.273 -17.898 23.616 1.00 44.43 70 GLY A O 1
ATOM 580 N N . THR A 1 71 ? -22.776 -17.128 21.578 1.00 31.42 71 THR A N 1
ATOM 581 C CA . THR A 1 71 ? -22.444 -15.770 22.051 1.00 28.99 71 THR A CA 1
ATOM 582 C C . THR A 1 71 ? -23.496 -14.702 21.731 1.00 29.09 71 THR A C 1
ATOM 583 O O . THR A 1 71 ? -24.433 -14.993 20.928 1.00 29.53 71 THR A O 1
ATOM 587 N N . PHE A 1 72 ? -23.398 -13.491 22.264 1.00 29.91 72 PHE A N 1
ATOM 588 C CA . PHE A 1 72 ? -24.313 -12.355 22.048 1.00 31.61 72 PHE A CA 1
ATOM 589 C C . PHE A 1 72 ? -24.318 -11.920 20.594 1.00 29.62 72 PHE A C 1
ATOM 590 O O . PHE A 1 72 ? -25.177 -11.210 20.081 1.00 35.20 72 PHE A O 1
ATOM 598 N N . VAL A 1 73 ? -23.365 -12.261 19.757 1.00 28.60 73 VAL A N 1
ATOM 599 C CA . VAL A 1 73 ? -23.307 -11.978 18.322 1.00 26.53 73 VAL A CA 1
ATOM 600 C C . VAL A 1 73 ? -23.453 -13.206 17.448 1.00 27.53 73 VAL A C 1
ATOM 601 O O . VAL A 1 73 ? -23.156 -13.257 16.257 1.00 22.96 73 VAL A O 1
ATOM 605 N N . GLU A 1 74 ? -24.019 -14.338 17.969 1.00 24.98 74 GLU A N 1
ATOM 606 C CA . GLU A 1 74 ? -24.359 -15.500 17.167 1.00 25.11 74 GLU A CA 1
ATOM 607 C C . GLU A 1 74 ? -25.162 -15.139 15.927 1.00 23.91 74 GLU A C 1
ATOM 608 O O . GLU A 1 74 ? -26.168 -14.407 16.052 1.00 25.62 74 GLU A O 1
ATOM 614 N N . GLY A 1 75 ? -24.749 -15.563 14.747 1.00 22.44 75 GLY A N 1
ATOM 615 C CA . GLY A 1 75 ? -25.434 -15.288 13.499 1.00 22.96 75 GLY A CA 1
ATOM 616 C C . GLY A 1 75 ? -25.127 -13.930 12.895 1.00 20.39 75 GLY A C 1
ATOM 617 O O . GLY A 1 75 ? -25.576 -13.736 11.772 1.00 23.69 75 GLY A O 1
ATOM 618 N N . GLN A 1 76 ? -24.452 -13.050 13.679 1.00 20.21 76 GLN A N 1
ATOM 619 C CA . GLN A 1 76 ? -24.198 -11.687 13.219 1.00 18.24 76 GLN A CA 1
ATOM 620 C C . GLN A 1 76 ? -22.807 -11.529 12.627 1.00 17.26 76 GLN A C 1
ATOM 621 O O . GLN A 1 76 ? -22.510 -10.560 11.904 1.00 19.11 76 GLN A O 1
ATOM 627 N N . ILE A 1 77 ? -21.928 -12.458 12.924 1.00 16.99 77 ILE A N 1
ATOM 628 C CA . ILE A 1 77 ? -20.537 -12.448 12.492 1.00 16.21 77 ILE A CA 1
ATOM 629 C C . ILE A 1 77 ? -20.162 -13.901 12.157 1.00 15.40 77 ILE A C 1
ATOM 630 O O . ILE A 1 77 ? -20.245 -14.763 13.038 1.00 17.66 77 ILE A O 1
ATOM 635 N N . LEU A 1 78 ? -19.797 -14.169 10.915 1.00 15.08 78 LEU A N 1
ATOM 636 C CA . LEU A 1 78 ? -19.410 -15.556 10.474 1.00 15.15 78 LEU A CA 1
ATOM 637 C C . LEU A 1 78 ? -18.067 -15.453 9.770 1.00 14.63 78 LEU A C 1
ATOM 638 O O . LEU A 1 78 ? -18.053 -15.020 8.614 1.00 15.54 78 LEU A O 1
ATOM 643 N N . PRO A 1 79 ? -16.981 -15.805 10.425 1.00 13.72 79 PRO A N 1
ATOM 644 C CA . PRO A 1 79 ? -15.701 -15.698 9.723 1.00 13.76 79 PRO A CA 1
ATOM 645 C C . PRO A 1 79 ? -15.593 -16.688 8.588 1.00 13.90 79 PRO A C 1
ATOM 646 O O . PRO A 1 79 ? -16.086 -17.788 8.660 1.00 14.75 79 PRO A O 1
ATOM 650 N N . LYS A 1 80 ? -14.902 -16.264 7.504 1.00 13.54 80 LYS A N 1
ATOM 651 C CA . LYS A 1 80 ? -14.643 -17.106 6.328 1.00 14.56 80 LYS A CA 1
ATOM 652 C C . LYS A 1 80 ? -13.141 -17.149 6.154 1.00 14.55 80 LYS A C 1
ATOM 653 O O . LYS A 1 80 ? -12.518 -16.376 5.462 1.00 16.48 80 LYS A O 1
ATOM 659 N N . MET A 1 81 ? -12.535 -18.135 6.850 1.00 15.62 81 MET A N 1
ATOM 660 C CA . MET A 1 81 ? -11.090 -18.233 7.012 1.00 15.20 81 MET A CA 1
ATOM 661 C C . MET A 1 81 ? -10.644 -19.667 6.762 1.00 15.57 81 MET A C 1
ATOM 662 O O . MET A 1 81 ? -11.172 -20.585 7.385 1.00 16.94 81 MET A O 1
ATOM 667 N N . THR A 1 82 ? -9.658 -19.884 5.911 1.00 15.98 82 THR A N 1
ATOM 668 C CA . THR A 1 82 ? -9.024 -21.196 5.707 1.00 16.17 82 THR A CA 1
ATOM 669 C C . THR A 1 82 ? -7.670 -21.173 6.339 1.00 15.42 82 THR A C 1
ATOM 670 O O . THR A 1 82 ? -7.132 -20.152 6.783 1.00 14.73 82 THR A O 1
ATOM 674 N N . GLU A 1 83 ? -7.004 -22.345 6.333 1.00 16.51 83 GLU A N 1
ATOM 675 C CA . GLU A 1 83 ? -5.681 -22.455 6.873 1.00 15.83 83 GLU A CA 1
ATOM 676 C C . GLU A 1 83 ? -4.704 -21.498 6.191 1.00 15.90 83 GLU A C 1
ATOM 677 O O . GLU A 1 83 ? -3.786 -20.946 6.844 1.00 15.95 83 GLU A O 1
ATOM 683 N N . GLU A 1 84 ? -4.889 -21.243 4.925 1.00 14.93 84 GLU A N 1
ATOM 684 C CA . GLU A 1 84 ? -3.998 -20.377 4.143 1.00 16.42 84 GLU A CA 1
ATOM 685 C C . GLU A 1 84 ? -4.061 -18.927 4.627 1.00 14.74 84 GLU A C 1
ATOM 686 O O . GLU A 1 84 ? -3.166 -18.156 4.351 1.00 16.50 84 GLU A O 1
ATOM 692 N N . ASP A 1 85 ? -5.173 -18.530 5.295 1.00 14.35 85 ASP A N 1
ATOM 693 C CA . ASP A 1 85 ? -5.360 -17.141 5.705 1.00 13.88 85 ASP A CA 1
ATOM 694 C C . ASP A 1 85 ? -4.811 -16.842 7.094 1.00 12.79 85 ASP A C 1
ATOM 695 O O . ASP A 1 85 ? -4.922 -15.707 7.567 1.00 13.95 85 ASP A O 1
ATOM 700 N N . ARG A 1 86 ? -4.187 -17.799 7.766 1.00 13.06 86 ARG A N 1
ATOM 701 C CA . ARG A 1 86 ? -3.454 -17.551 8.992 1.00 12.29 86 ARG A CA 1
ATOM 702 C C . ARG A 1 86 ? -2.331 -16.597 8.684 1.00 12.12 86 ARG A C 1
ATOM 703 O O . ARG A 1 86 ? -1.557 -16.837 7.712 1.00 13.28 86 ARG A O 1
ATOM 711 N N . ILE A 1 87 ? -2.128 -15.578 9.496 1.00 12.72 87 ILE A N 1
ATOM 712 C CA . ILE A 1 87 ? -1.104 -14.550 9.182 1.00 12.31 87 ILE A CA 1
ATOM 713 C C . ILE A 1 87 ? 0.268 -15.147 9.012 1.00 11.94 87 ILE A C 1
ATOM 714 O O . ILE A 1 87 ? 1.000 -14.644 8.151 1.00 12.73 87 ILE A O 1
ATOM 719 N N . VAL A 1 88 ? 0.666 -16.161 9.781 1.00 12.32 88 VAL A N 1
ATOM 720 C CA . VAL A 1 88 ? 2.034 -16.650 9.566 1.00 13.53 88 VAL A CA 1
ATOM 721 C C . VAL A 1 88 ? 2.167 -17.290 8.202 1.00 12.91 88 VAL A C 1
ATOM 722 O O . VAL A 1 88 ? 3.233 -17.192 7.572 1.00 13.59 88 VAL A O 1
ATOM 726 N N . ASN A 1 89 ? 1.119 -17.945 7.716 1.00 13.12 89 ASN A N 1
ATOM 727 C CA . ASN A 1 89 ? 1.188 -18.550 6.408 1.00 13.89 89 ASN A CA 1
ATOM 728 C C . ASN A 1 89 ? 1.172 -17.486 5.332 1.00 13.52 89 ASN A C 1
ATOM 729 O O . ASN A 1 89 ? 1.939 -17.573 4.373 1.00 14.58 89 ASN A O 1
ATOM 734 N N . ILE A 1 90 ? 0.324 -16.471 5.471 1.00 13.47 90 ILE A N 1
ATOM 735 C CA . ILE A 1 90 ? 0.365 -15.339 4.542 1.00 12.96 90 ILE A CA 1
ATOM 736 C C . ILE A 1 90 ? 1.731 -14.739 4.447 1.00 13.17 90 ILE A C 1
ATOM 737 O O . ILE A 1 90 ? 2.321 -14.537 3.365 1.00 13.61 90 ILE A O 1
ATOM 742 N N . LEU A 1 91 ? 2.316 -14.457 5.619 1.00 13.05 91 LEU A N 1
ATOM 743 C CA . LEU A 1 91 ? 3.643 -13.838 5.637 1.00 13.88 91 LEU A CA 1
ATOM 744 C C . LEU A 1 91 ? 4.676 -14.699 5.002 1.00 13.73 91 LEU A C 1
ATOM 745 O O . LEU A 1 91 ? 5.558 -14.208 4.267 1.00 14.35 91 LEU A O 1
ATOM 750 N N . LYS A 1 92 ? 4.690 -15.987 5.266 1.00 13.93 92 LYS A N 1
ATOM 751 C CA . LYS A 1 92 ? 5.697 -16.872 4.716 1.00 15.36 92 LYS A CA 1
ATOM 752 C C . LYS A 1 92 ? 5.575 -16.897 3.218 1.00 15.18 92 LYS A C 1
ATOM 753 O O . LYS A 1 92 ? 6.583 -16.847 2.470 1.00 16.68 92 LYS A O 1
ATOM 759 N N . ARG A 1 93 ? 4.350 -16.958 2.669 1.00 14.25 93 ARG A N 1
ATOM 760 C CA . ARG A 1 93 ? 4.206 -16.915 1.225 1.00 14.09 93 ARG A CA 1
ATOM 761 C C . ARG A 1 93 ? 4.712 -15.616 0.600 1.00 14.23 93 ARG A C 1
ATOM 762 O O . ARG A 1 93 ? 5.340 -15.629 -0.444 1.00 15.31 93 ARG A O 1
ATOM 770 N N . VAL A 1 94 ? 4.555 -14.473 1.301 1.00 14.05 94 VAL A N 1
ATOM 771 C CA . VAL A 1 94 ? 5.064 -13.159 0.781 1.00 15.11 94 VAL A CA 1
ATOM 772 C C . VAL A 1 94 ? 6.572 -13.046 0.937 1.00 14.86 94 VAL A C 1
ATOM 773 O O . VAL A 1 94 ? 7.189 -12.348 0.157 1.00 17.08 94 VAL A O 1
ATOM 777 N N . GLY A 1 95 ? 7.167 -13.719 1.897 1.00 14.98 95 GLY A N 1
ATOM 778 C CA . GLY A 1 95 ? 8.581 -13.732 2.144 1.00 16.14 95 GLY A CA 1
ATOM 779 C C . GLY A 1 95 ? 9.077 -13.266 3.474 1.00 14.52 95 GLY A C 1
ATOM 780 O O . GLY A 1 95 ? 10.254 -12.918 3.593 1.00 18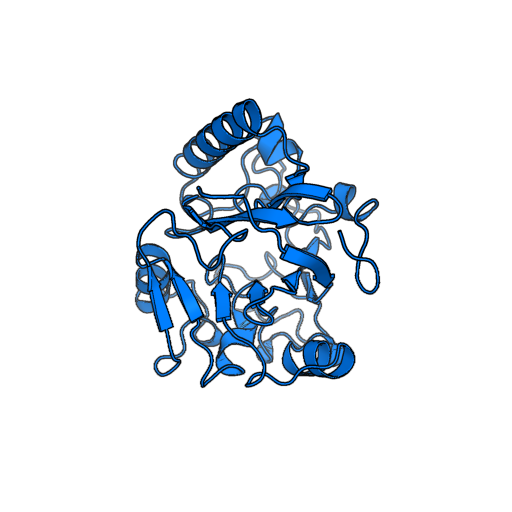.11 95 GLY A O 1
ATOM 781 N N . TYR A 1 96 ? 8.267 -13.341 4.528 1.00 14.25 96 TYR A N 1
ATOM 782 C CA . TYR A 1 96 ? 8.691 -12.936 5.856 1.00 14.54 96 TYR A CA 1
ATOM 783 C C . TYR A 1 96 ? 8.302 -13.983 6.926 1.00 14.15 96 TYR A C 1
ATOM 784 O O . TYR A 1 96 ? 7.327 -14.724 6.751 1.00 15.30 96 TYR A O 1
ATOM 793 N N . GLU A 1 97 ? 9.061 -13.944 8.013 1.00 15.08 97 GLU A N 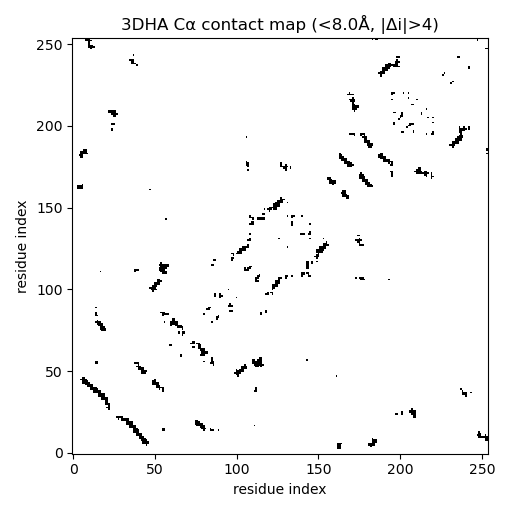1
ATOM 794 C CA . GLU A 1 97 ? 8.714 -14.556 9.279 1.00 15.84 97 GLU A CA 1
ATOM 795 C C . GLU A 1 97 ? 8.386 -13.487 10.322 1.00 15.90 97 GLU A C 1
ATOM 796 O O . GLU A 1 97 ? 8.856 -12.344 10.126 1.00 15.52 97 GLU A O 1
ATOM 802 N N . PRO A 1 98 ? 7.641 -13.806 11.347 1.00 15.48 98 PRO A N 1
ATOM 803 C CA . PRO A 1 98 ? 7.257 -12.754 12.321 1.00 16.22 98 PRO A CA 1
ATOM 804 C C . PRO A 1 98 ? 8.408 -11.918 12.830 1.00 15.20 98 PRO A C 1
ATOM 805 O O . PRO A 1 98 ? 8.307 -10.656 12.927 1.00 17.31 98 PRO A O 1
ATOM 809 N N . ASP A 1 99 ? 9.539 -12.533 13.129 1.00 16.40 99 ASP A N 1
ATOM 810 C CA . ASP A 1 99 ? 10.656 -11.799 13.747 1.00 16.03 99 ASP A CA 1
ATOM 811 C C . ASP A 1 99 ? 11.325 -10.854 12.747 1.00 16.85 99 ASP A C 1
ATOM 812 O O . ASP A 1 99 ? 12.164 -10.045 13.132 1.00 20.36 99 ASP A O 1
ATOM 817 N N . ASP A 1 100 ? 11.011 -10.938 11.440 1.00 15.36 100 ASP A N 1
ATOM 818 C CA . ASP A 1 100 ? 11.534 -10.028 10.480 1.00 14.86 100 ASP A CA 1
ATOM 819 C C . ASP A 1 100 ? 10.890 -8.654 10.505 1.00 15.29 100 ASP A C 1
ATOM 820 O O . ASP A 1 100 ? 11.428 -7.690 9.952 1.00 17.52 100 ASP A O 1
ATOM 825 N N A LEU A 1 101 ? 9.700 -8.565 11.119 0.50 14.84 101 LEU A N 1
ATOM 826 N N B LEU A 1 101 ? 9.716 -8.571 11.148 0.50 15.19 101 LEU A N 1
ATOM 827 C CA A LEU A 1 101 ? 8.934 -7.320 11.093 0.50 14.67 101 LEU A CA 1
ATOM 828 C CA B LEU A 1 101 ? 9.033 -7.281 11.123 0.50 14.26 101 LEU A CA 1
ATOM 829 C C A LEU A 1 101 ? 9.514 -6.287 12.054 0.50 15.33 101 LEU A C 1
ATOM 830 C C B LEU A 1 101 ? 9.623 -6.274 12.090 0.50 15.17 101 LEU A C 1
ATOM 831 O O A LEU A 1 101 ? 9.892 -6.575 13.187 0.50 17.80 101 LEU A O 1
ATOM 832 O O B LEU A 1 101 ? 10.065 -6.573 13.191 0.50 19.25 101 LEU A O 1
ATOM 841 N N . LEU A 1 102 ? 9.553 -5.030 11.628 1.00 13.86 102 LEU A N 1
ATOM 842 C CA . LEU A 1 102 ? 9.959 -3.934 12.509 1.00 13.50 102 LEU A CA 1
ATOM 843 C C . LEU A 1 102 ? 8.915 -3.617 13.563 1.00 13.23 102 LEU A C 1
ATOM 844 O O . LEU A 1 102 ? 9.235 -3.452 14.736 1.00 14.70 102 LEU A O 1
ATOM 849 N N . TYR A 1 103 ? 7.659 -3.460 13.135 1.00 12.84 103 TYR A N 1
ATOM 850 C CA . TYR A 1 103 ? 6.528 -3.177 13.981 1.00 12.34 103 TYR A CA 1
ATOM 851 C C . TYR A 1 103 ? 5.320 -3.908 13.436 1.00 11.97 103 TYR A C 1
ATOM 852 O O . TYR A 1 103 ? 5.193 -4.143 12.218 1.00 12.31 103 TYR A O 1
ATOM 861 N N . ILE A 1 104 ? 4.396 -4.200 14.367 1.00 11.81 104 ILE A N 1
ATOM 862 C CA . ILE A 1 104 ? 3.003 -4.510 14.046 1.00 11.53 104 ILE A CA 1
ATOM 863 C C . ILE A 1 104 ? 2.220 -3.275 14.463 1.00 11.51 104 ILE A C 1
ATOM 864 O O . ILE A 1 104 ? 2.463 -2.741 15.548 1.00 12.60 104 ILE A O 1
ATOM 869 N N . ILE A 1 105 ? 1.279 -2.844 13.647 1.00 10.97 105 ILE A N 1
ATOM 870 C CA . ILE A 1 105 ? 0.342 -1.764 14.011 1.00 11.29 105 ILE A CA 1
ATOM 871 C C . ILE A 1 105 ? -1.032 -2.445 14.119 1.00 10.90 105 ILE A C 1
ATOM 872 O O . ILE A 1 105 ? -1.504 -2.981 13.126 1.00 11.60 105 ILE A O 1
ATOM 877 N N . SER A 1 106 ? -1.662 -2.361 15.294 1.00 11.00 106 SER A N 1
ATOM 878 C CA . SER A 1 106 ? -3.028 -2.798 15.462 1.00 11.30 106 SER A CA 1
ATOM 879 C C . SER A 1 106 ? -3.954 -1.594 15.329 1.00 10.99 106 SER A C 1
ATOM 880 O O . SER A 1 106 ? -3.986 -0.711 16.209 1.00 11.32 106 SER A O 1
ATOM 883 N N . SER A 1 107 ? -4.764 -1.551 14.271 1.00 10.76 107 SER A N 1
ATOM 884 C CA . SER A 1 107 ? -5.742 -0.489 14.146 1.00 11.30 107 SER A CA 1
ATOM 885 C C . SER A 1 107 ? -6.669 -0.473 15.329 1.00 10.81 107 SER A C 1
ATOM 886 O O . SER A 1 107 ? -7.081 0.552 15.843 1.00 11.54 107 SER A O 1
ATOM 889 N N . HIS A 1 108 ? -7.071 -1.700 15.748 1.00 10.50 108 HIS A N 1
ATOM 890 C CA . HIS A 1 108 ? -7.911 -1.949 16.888 1.00 10.62 108 HIS A CA 1
ATOM 891 C C . HIS A 1 108 ? -7.854 -3.450 17.148 1.00 10.86 108 HIS A C 1
ATOM 892 O O . HIS A 1 108 ? -7.225 -4.171 16.409 1.00 11.34 108 HIS A O 1
ATOM 899 N N . LEU A 1 109 ? -8.526 -3.881 18.221 1.00 10.75 109 LEU A N 1
ATOM 900 C CA . LEU A 1 109 ? -8.380 -5.244 18.718 1.00 10.67 109 LEU A CA 1
ATOM 901 C C . LEU A 1 109 ? -9.598 -6.093 18.475 1.00 11.21 109 LEU A C 1
ATOM 902 O O . LEU A 1 109 ? -9.762 -7.173 19.092 1.00 11.82 109 LEU A O 1
ATOM 907 N N . HIS A 1 110 ? -10.458 -5.695 17.509 1.00 11.13 110 HIS A N 1
ATOM 908 C CA . HIS A 1 110 ? -11.488 -6.621 17.031 1.00 11.52 110 HIS A CA 1
ATOM 909 C C . HIS A 1 110 ? -10.828 -7.871 16.459 1.00 11.38 110 HIS A C 1
ATOM 910 O O . HIS A 1 110 ? -9.685 -7.827 15.948 1.00 11.64 110 HIS A O 1
ATOM 917 N N . PHE A 1 111 ? -11.612 -8.941 16.415 1.00 12.01 111 PHE A N 1
ATOM 918 C CA . PHE A 1 111 ? -11.047 -10.252 16.066 1.00 12.15 111 PHE A CA 1
ATOM 919 C C . PHE A 1 111 ? -10.508 -10.364 14.639 1.00 11.60 111 PHE A C 1
ATOM 920 O O . PHE A 1 111 ? -9.643 -11.203 14.369 1.00 12.95 111 PHE A O 1
ATOM 928 N N . ASP A 1 112 ? -11.049 -9.532 13.741 1.00 11.76 112 ASP A N 1
ATOM 929 C CA . ASP A 1 112 ? -10.639 -9.527 12.339 1.00 12.14 112 ASP A CA 1
ATOM 930 C C . ASP A 1 112 ? -9.432 -8.670 12.090 1.00 12.16 112 ASP A C 1
ATOM 931 O O . ASP A 1 112 ? -8.986 -8.617 10.946 1.00 15.32 112 ASP A O 1
ATOM 936 N N . HIS A 1 113 ? -8.880 -8.043 13.134 1.00 11.16 113 HIS A N 1
ATOM 937 C CA . HIS A 1 113 ? -7.734 -7.156 13.022 1.00 11.14 113 HIS A CA 1
ATOM 938 C C . HIS A 1 113 ? -6.588 -7.593 13.896 1.00 10.89 113 HIS A C 1
ATOM 939 O O . HIS A 1 113 ? -5.428 -7.255 13.574 1.00 11.87 113 HIS A O 1
ATOM 946 N N . ALA A 1 114 ? -6.852 -8.279 15.007 1.00 11.34 114 ALA A N 1
ATOM 947 C CA . ALA A 1 114 ? -5.824 -8.626 15.983 1.00 11.13 114 ALA A CA 1
ATOM 948 C C . ALA A 1 114 ? -5.805 -10.116 16.283 1.00 11.68 114 ALA A C 1
ATOM 949 O O . ALA A 1 114 ? -5.093 -10.539 17.211 1.00 11.93 114 ALA A O 1
ATOM 951 N N . GLY A 1 115 ? -6.602 -10.905 15.578 1.00 11.77 115 GLY A N 1
ATOM 952 C CA . GLY A 1 115 ? -6.649 -12.333 15.856 1.00 12.34 115 GLY A CA 1
ATOM 953 C C . GLY A 1 115 ? -5.339 -13.066 15.667 1.00 12.39 115 GLY A C 1
ATOM 954 O O . GLY A 1 115 ? -5.123 -14.104 16.283 1.00 13.08 115 GLY A O 1
ATOM 955 N N . GLY A 1 116 ? -4.438 -12.503 14.829 1.00 11.97 116 GLY A N 1
ATOM 956 C CA . GLY A 1 116 ? -3.127 -13.067 14.630 1.00 12.36 116 GLY A CA 1
ATOM 957 C C . GLY A 1 116 ? -2.041 -12.495 15.525 1.00 11.18 116 GLY A C 1
ATOM 958 O O . GLY A 1 116 ? -0.864 -12.852 15.329 1.00 12.42 116 GLY A O 1
ATOM 959 N N . ASN A 1 117 ? -2.373 -11.647 16.494 1.00 11.17 117 ASN A N 1
ATOM 960 C CA . ASN A 1 117 ? -1.340 -10.973 17.255 1.00 11.10 117 ASN A CA 1
ATOM 961 C C . ASN A 1 117 ? -0.408 -11.930 18.004 1.00 11.56 117 ASN A C 1
ATOM 962 O O . ASN A 1 117 ? 0.781 -11.611 18.151 1.00 11.56 117 ASN A O 1
ATOM 967 N N . GLY A 1 118 ? -0.936 -13.059 18.493 1.00 11.97 118 GLY A N 1
ATOM 968 C CA . GLY A 1 118 ? -0.071 -13.971 19.263 1.00 11.81 118 GLY A CA 1
ATOM 969 C C . GLY A 1 118 ? 1.089 -14.541 18.516 1.00 11.58 118 GLY A C 1
ATOM 970 O O . GLY A 1 118 ? 2.029 -14.999 19.139 1.00 12.25 118 GLY A O 1
ATOM 971 N N . ALA A 1 119 ? 1.053 -14.505 17.175 1.00 11.73 119 ALA A N 1
ATOM 972 C CA . ALA A 1 119 ? 2.189 -14.985 16.399 1.00 12.11 119 ALA A CA 1
ATOM 973 C C . ALA A 1 119 ? 3.429 -14.127 16.544 1.00 12.27 119 ALA A C 1
ATOM 974 O O . ALA A 1 119 ? 4.538 -14.571 16.177 1.00 13.83 119 ALA A O 1
ATOM 976 N N . PHE A 1 120 ? 3.264 -12.901 16.991 1.00 11.65 120 PHE A N 1
ATOM 977 C CA . PHE A 1 120 ? 4.367 -11.911 17.049 1.00 12.30 120 PHE A CA 1
ATOM 978 C C . PHE A 1 120 ? 4.732 -11.699 18.481 1.00 12.22 120 PHE A C 1
ATOM 979 O O . PHE A 1 120 ? 4.086 -10.895 19.210 1.00 14.53 120 PHE A O 1
ATOM 987 N N . THR A 1 121 ? 5.728 -12.409 18.987 1.00 13.28 121 THR A N 1
ATOM 988 C CA . THR A 1 121 ? 6.065 -12.392 20.403 1.00 14.24 121 THR A CA 1
ATOM 989 C C . THR A 1 121 ? 7.276 -11.545 20.697 1.00 14.39 121 THR A C 1
ATOM 990 O O . THR A 1 121 ? 7.538 -11.259 21.873 1.00 18.33 121 THR A O 1
ATOM 994 N N . ASN A 1 122 ? 8.007 -11.094 19.662 1.00 13.80 122 ASN A N 1
ATOM 995 C CA . ASN A 1 122 ? 9.111 -10.185 19.863 1.00 14.55 122 ASN A CA 1
ATOM 996 C C . ASN A 1 122 ? 8.885 -8.799 19.251 1.00 14.20 122 ASN A C 1
ATOM 997 O O . ASN A 1 122 ? 9.345 -7.793 19.828 1.00 15.53 122 ASN A O 1
ATOM 1002 N N . THR A 1 123 ? 8.196 -8.729 18.158 1.00 14.12 123 THR A N 1
ATOM 1003 C CA . THR A 1 123 ? 7.987 -7.430 17.449 1.00 13.12 123 THR A CA 1
ATOM 1004 C C . THR A 1 123 ? 7.131 -6.536 18.326 1.00 12.38 123 THR A C 1
ATOM 1005 O O . THR A 1 123 ? 6.091 -6.941 18.843 1.00 13.88 123 THR A O 1
ATOM 1009 N N . PRO A 1 124 ? 7.490 -5.230 18.421 1.00 12.53 124 PRO A N 1
ATOM 1010 C CA . PRO A 1 124 ? 6.586 -4.337 19.147 1.00 12.61 124 PRO A CA 1
ATOM 1011 C C . PRO A 1 124 ? 5.282 -4.200 18.415 1.00 12.03 124 PRO A C 1
ATOM 1012 O O . PRO A 1 124 ? 5.233 -4.040 17.199 1.00 12.98 124 PRO A O 1
ATOM 1016 N N . ILE A 1 125 ? 4.194 -4.233 19.207 1.00 12.03 125 ILE A N 1
ATOM 1017 C CA . ILE A 1 125 ? 2.832 -4.129 18.663 1.00 11.88 125 ILE A CA 1
ATOM 1018 C C . ILE A 1 125 ? 2.260 -2.793 19.150 1.00 11.74 125 ILE A C 1
ATOM 1019 O O . ILE A 1 125 ? 2.006 -2.545 20.332 1.00 12.00 125 ILE A O 1
ATOM 1024 N N . ILE A 1 126 ? 2.073 -1.896 18.167 1.00 11.25 126 ILE A N 1
ATOM 1025 C CA . ILE A 1 126 ? 1.626 -0.519 18.448 1.00 11.17 126 ILE A CA 1
ATOM 1026 C C . ILE A 1 126 ? 0.128 -0.483 18.538 1.00 11.45 126 ILE A C 1
ATOM 1027 O O . ILE A 1 126 ? -0.570 -0.800 17.552 1.00 12.40 126 ILE A O 1
ATOM 1032 N N . VAL A 1 127 ? -0.426 -0.077 19.687 1.00 11.23 127 VAL A N 1
ATOM 1033 C CA . VAL A 1 127 ? -1.834 -0.101 19.938 1.00 11.51 127 VAL A CA 1
ATOM 1034 C C . VAL A 1 127 ? -2.177 1.075 20.816 1.00 11.10 127 VAL A C 1
ATOM 1035 O O . VAL A 1 127 ? -1.396 1.464 21.711 1.00 11.72 127 VAL A O 1
ATOM 1039 N N . GLN A 1 128 ? -3.355 1.684 20.615 1.00 10.84 128 GLN A N 1
ATOM 1040 C CA . GLN A 1 128 ? -3.799 2.777 21.457 1.00 11.26 128 GLN A CA 1
ATOM 1041 C C . GLN A 1 128 ? -4.089 2.294 22.858 1.00 11.52 128 GLN A C 1
ATOM 1042 O O . GLN A 1 128 ? -4.737 1.264 23.066 1.00 11.74 128 GLN A O 1
ATOM 1048 N N . ARG A 1 129 ? -3.754 3.109 23.863 1.00 11.90 129 ARG A N 1
ATOM 1049 C CA . ARG A 1 129 ? -4.077 2.806 25.232 1.00 12.52 129 ARG A CA 1
ATOM 1050 C C . ARG A 1 129 ? -5.560 2.601 25.439 1.00 12.56 129 ARG A C 1
ATOM 1051 O O . ARG A 1 129 ? -5.927 1.653 26.175 1.00 12.93 129 ARG A O 1
ATOM 1059 N N . THR A 1 130 ? -6.411 3.428 24.852 1.00 12.25 130 THR A N 1
ATOM 1060 C CA . THR A 1 130 ? -7.843 3.236 25.094 1.00 13.03 130 THR A CA 1
ATOM 1061 C C . THR A 1 130 ? -8.346 1.943 24.477 1.00 12.79 130 THR A C 1
ATOM 1062 O O . THR A 1 130 ? -9.316 1.373 24.987 1.00 15.34 130 THR A O 1
ATOM 1066 N N . GLU A 1 131 ? -7.718 1.445 23.406 1.00 11.77 131 GLU A N 1
ATOM 1067 C CA . GLU A 1 131 ? -8.093 0.151 22.841 1.00 11.49 131 GLU A CA 1
ATOM 1068 C C . GLU A 1 131 ? -7.609 -1.014 23.699 1.00 12.25 131 GLU A C 1
ATOM 1069 O O . GLU A 1 131 ? -8.343 -1.956 23.970 1.00 12.40 131 GLU A O 1
ATOM 1075 N N . TYR A 1 132 ? -6.368 -0.966 24.137 1.00 12.45 132 TYR A N 1
ATOM 1076 C CA . TYR A 1 132 ? -5.790 -1.942 24.981 1.00 12.99 132 TYR A CA 1
ATOM 1077 C C . TYR A 1 132 ? -6.598 -2.066 26.238 1.00 13.25 132 TYR A C 1
ATOM 1078 O O . TYR A 1 132 ? -6.952 -3.173 26.679 1.00 14.55 132 TYR A O 1
ATOM 1087 N N . GLU A 1 133 ? -6.946 -0.933 26.894 1.00 14.06 133 GLU A N 1
ATOM 1088 C CA . GLU A 1 133 ? -7.729 -1.016 28.159 1.00 16.73 133 GLU A CA 1
ATOM 1089 C C . GLU A 1 133 ? -9.099 -1.583 27.878 1.00 15.62 133 GLU A C 1
ATOM 1090 O O . GLU A 1 133 ? -9.622 -2.362 28.737 1.00 17.22 133 GLU A O 1
ATOM 1096 N N . ALA A 1 134 ? -9.727 -1.251 26.777 1.00 14.89 134 ALA A N 1
ATOM 1097 C CA . ALA A 1 134 ? -11.038 -1.830 26.457 1.00 14.68 134 ALA A CA 1
ATOM 1098 C C . ALA A 1 134 ? -10.948 -3.315 26.287 1.00 14.40 134 ALA A C 1
ATOM 1099 O O . ALA A 1 134 ? -11.815 -4.038 26.828 1.00 15.74 134 ALA A O 1
ATOM 1101 N N . ALA A 1 135 ? -9.953 -3.837 25.585 1.00 13.15 135 ALA A N 1
ATOM 1102 C CA . ALA A 1 135 ? -9.858 -5.244 25.418 1.00 13.17 135 ALA A CA 1
ATOM 1103 C C . ALA A 1 135 ? -9.447 -5.999 26.720 1.00 14.39 135 ALA A C 1
ATOM 1104 O O . ALA A 1 135 ? -9.925 -7.151 26.902 1.00 15.32 135 ALA A O 1
ATOM 1106 N N . LEU A 1 136 ? -8.702 -5.370 27.571 1.00 16.04 136 LEU A N 1
ATOM 1107 C CA . LEU A 1 136 ? -8.296 -5.963 28.818 1.00 17.57 136 LEU A CA 1
ATOM 1108 C C . LEU A 1 136 ? -9.470 -6.267 29.698 1.00 20.89 136 LEU A C 1
ATOM 1109 O O . LEU A 1 136 ? -9.478 -7.284 30.421 1.00 23.99 136 LEU A O 1
ATOM 1114 N N . HIS A 1 137 ? -10.429 -5.324 29.712 1.00 17.52 137 HIS A N 1
ATOM 1115 C CA . HIS A 1 137 ? -11.488 -5.343 30.729 1.00 21.20 137 HIS A CA 1
ATOM 1116 C C . HIS A 1 137 ? -12.862 -5.671 30.188 1.00 20.39 137 HIS A C 1
ATOM 1117 O O . HIS A 1 137 ? -13.750 -5.957 31.053 1.00 23.16 137 HIS A O 1
ATOM 1124 N N . ARG A 1 138 ? -13.141 -5.625 28.907 1.00 20.39 138 ARG A N 1
ATOM 1125 C CA . ARG A 1 138 ? -14.450 -5.869 28.319 1.00 20.51 138 ARG A CA 1
ATOM 1126 C C . ARG A 1 138 ? -14.551 -7.253 27.703 1.00 20.30 138 ARG A C 1
ATOM 1127 O O . ARG A 1 138 ? -13.793 -7.630 26.839 1.00 21.87 138 ARG A O 1
ATOM 1135 N N . GLU A 1 139 ? -15.540 -8.027 28.138 1.00 21.86 139 GLU A N 1
ATOM 1136 C CA . GLU A 1 139 ? -15.710 -9.416 27.710 1.00 22.89 139 GLU A CA 1
ATOM 1137 C C . GLU A 1 139 ? -16.111 -9.538 26.251 1.00 19.65 139 GLU A C 1
ATOM 1138 O O . GLU A 1 139 ? -15.964 -10.657 25.730 1.00 22.20 139 GLU A O 1
ATOM 1144 N N . GLU A 1 140 ? -16.539 -8.470 25.577 1.00 20.14 140 GLU A N 1
ATOM 1145 C CA . GLU A 1 140 ? -16.857 -8.525 24.144 1.00 19.73 140 GLU A CA 1
ATOM 1146 C C . GLU A 1 140 ? -15.618 -8.861 23.325 1.00 18.51 140 GLU A C 1
ATOM 1147 O O . GLU A 1 140 ? -15.700 -9.407 22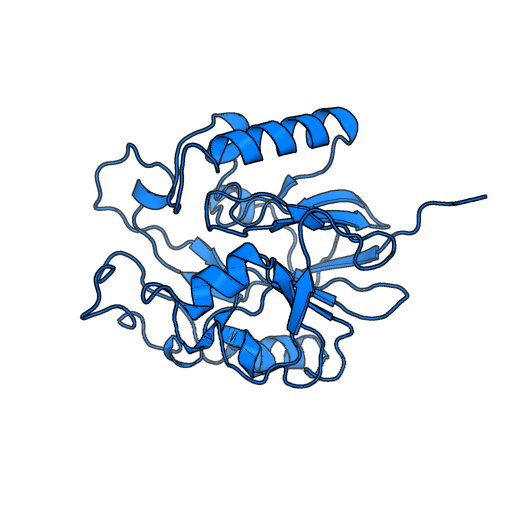.217 1.00 22.16 140 GLU A O 1
ATOM 1153 N N . TYR A 1 141 ? -14.410 -8.494 23.800 1.00 15.68 141 TYR A N 1
ATOM 1154 C CA . TYR A 1 141 ? -13.187 -8.805 23.015 1.00 14.67 141 TYR A CA 1
ATOM 1155 C C . TYR A 1 141 ? -12.752 -10.231 23.206 1.00 14.83 141 TYR A C 1
ATOM 1156 O O . TYR A 1 141 ? -12.826 -10.766 24.330 1.00 17.09 141 TYR A O 1
ATOM 1165 N N . MET A 1 142 ? -12.238 -10.844 22.137 1.00 14.06 142 MET A N 1
ATOM 1166 C CA . MET A 1 142 ? -11.715 -12.206 22.244 1.00 14.51 142 MET A CA 1
ATOM 1167 C C . MET A 1 142 ? -10.388 -12.188 22.981 1.00 14.70 142 MET A C 1
ATOM 1168 O O . MET A 1 142 ? -9.517 -11.328 22.746 1.00 14.44 142 MET A O 1
ATOM 1173 N N . LYS A 1 143 ? -10.146 -13.233 23.773 1.00 16.04 143 LYS A N 1
ATOM 1174 C CA . LYS A 1 143 ? -8.880 -13.339 24.484 1.00 17.10 143 LYS A CA 1
ATOM 1175 C C . LYS A 1 143 ? -7.696 -13.421 23.561 1.00 15.14 143 LYS A C 1
ATOM 1176 O O . LYS A 1 143 ? -6.606 -12.942 23.885 1.00 15.88 143 LYS A O 1
ATOM 1182 N N . GLU A 1 144 ? -7.863 -13.993 22.361 1.00 14.73 144 GLU A N 1
ATOM 1183 C CA . GLU A 1 144 ? -6.851 -14.084 21.328 1.00 14.97 144 GLU A CA 1
ATOM 1184 C C . GLU A 1 144 ? -6.303 -12.721 20.917 1.00 13.74 144 GLU A C 1
ATOM 1185 O O . GLU A 1 144 ? -5.153 -12.623 20.426 1.00 14.35 144 GLU A O 1
ATOM 1191 N N . CYS A 1 145 ? -7.075 -11.685 21.121 1.00 13.03 145 CYS A N 1
ATOM 1192 C CA . CYS A 1 145 ? -6.716 -10.327 20.701 1.00 12.64 145 CYS A CA 1
ATOM 1193 C C . CYS A 1 145 ? -6.059 -9.504 21.787 1.00 12.88 145 CYS A C 1
ATOM 1194 O O . CYS A 1 145 ? -5.694 -8.346 21.521 1.00 13.10 145 CYS A O 1
ATOM 1197 N N . ILE A 1 146 ? -5.896 -10.072 22.988 1.00 12.64 146 ILE A N 1
ATOM 1198 C CA . ILE A 1 146 ? -5.343 -9.309 24.136 1.00 12.63 146 ILE A CA 1
ATOM 1199 C C . ILE A 1 146 ? -4.469 -10.227 24.960 1.00 12.11 146 ILE A C 1
ATOM 1200 O O . ILE A 1 146 ? -4.472 -10.203 26.187 1.00 14.23 146 ILE A O 1
ATOM 1205 N N . LEU A 1 147 ? -3.633 -11.033 24.299 1.00 12.27 147 LEU A N 1
ATOM 1206 C CA . LEU A 1 147 ? -2.738 -11.907 25.015 1.00 12.52 147 LEU A CA 1
ATOM 1207 C C . LEU A 1 147 ? -1.802 -1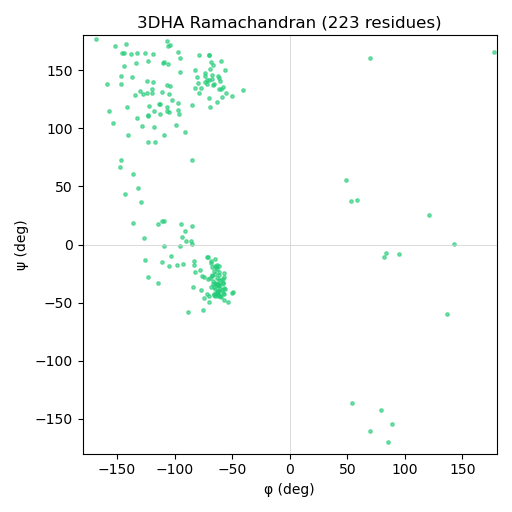1.116 25.878 1.00 12.73 147 LEU A C 1
ATOM 1208 O O . LEU A 1 147 ? -1.329 -10.036 25.504 1.00 13.51 147 LEU A O 1
ATOM 1213 N N . PRO A 1 148 ? -1.505 -11.587 27.072 1.00 13.21 148 PRO A N 1
ATOM 1214 C CA . PRO A 1 148 ? -0.875 -10.712 28.084 1.00 14.61 148 PRO A CA 1
ATOM 1215 C C . PRO A 1 148 ? 0.576 -10.373 27.921 1.00 14.14 148 PRO A C 1
ATOM 1216 O O . PRO A 1 148 ? 0.993 -9.302 28.431 1.00 16.87 148 PRO A O 1
ATOM 1220 N N . HIS A 1 149 ? 1.341 -11.231 27.286 1.00 13.68 149 HIS A N 1
ATOM 1221 C CA . HIS A 1 149 ? 2.802 -11.127 27.381 1.00 13.64 149 HIS A CA 1
ATOM 1222 C C . HIS A 1 149 ? 3.496 -10.781 26.067 1.00 13.30 149 HIS A C 1
ATOM 1223 O O . HIS A 1 149 ? 4.693 -10.879 25.945 1.00 14.06 149 HIS A O 1
ATOM 1230 N N . LEU A 1 150 ? 2.711 -10.274 25.116 1.00 12.81 150 LEU A N 1
ATOM 1231 C CA . LEU A 1 150 ? 3.259 -9.741 23.887 1.00 12.93 150 LEU A CA 1
ATOM 1232 C C . LEU A 1 150 ? 4.002 -8.422 24.172 1.00 12.65 150 LEU A C 1
ATOM 1233 O O . LEU A 1 150 ? 3.822 -7.782 25.212 1.00 14.01 150 LEU A O 1
ATOM 1238 N N . ASN A 1 151 ? 4.844 -8.023 23.212 1.00 12.86 151 ASN A N 1
ATOM 1239 C CA . ASN A 1 151 ? 5.656 -6.822 23.364 1.00 13.13 151 ASN A CA 1
ATOM 1240 C C . ASN A 1 151 ? 4.854 -5.575 22.950 1.00 13.31 151 ASN A C 1
ATOM 1241 O O . ASN A 1 151 ? 5.092 -4.976 21.884 1.00 15.06 151 ASN A O 1
ATOM 1246 N N . TYR A 1 152 ? 3.890 -5.175 23.775 1.00 13.09 152 TYR A N 1
ATOM 1247 C CA . TYR A 1 152 ? 3.054 -4.041 23.396 1.00 13.75 152 TYR A CA 1
ATOM 1248 C C . TYR A 1 152 ? 3.858 -2.737 23.486 1.00 13.22 152 TYR A C 1
ATOM 1249 O O . TYR A 1 152 ? 4.594 -2.525 24.432 1.00 16.30 152 TYR A O 1
ATOM 1258 N N . LYS A 1 153 ? 3.591 -1.884 22.523 1.00 12.33 153 LYS A N 1
ATOM 1259 C CA . LYS A 1 153 ? 4.082 -0.498 22.477 1.00 12.20 153 LYS A CA 1
ATOM 1260 C C . LYS A 1 153 ? 2.833 0.383 22.526 1.00 11.85 153 LYS A C 1
ATOM 1261 O O . LYS A 1 153 ? 2.233 0.688 21.484 1.00 13.09 153 LYS A O 1
ATOM 1267 N N . ILE A 1 154 ? 2.405 0.710 23.727 1.00 12.42 154 ILE A N 1
ATOM 1268 C CA . ILE A 1 154 ? 1.157 1.430 23.917 1.00 12.84 154 ILE A CA 1
ATOM 1269 C C . ILE A 1 154 ? 1.413 2.883 23.577 1.00 12.19 154 ILE A C 1
ATOM 1270 O O . ILE A 1 154 ? 2.401 3.509 24.022 1.00 14.28 154 ILE A O 1
ATOM 1275 N N . ILE A 1 155 ? 0.510 3.486 22.807 1.00 12.07 155 ILE A N 1
ATOM 1276 C CA . ILE A 1 155 ? 0.585 4.892 22.411 1.00 11.88 155 ILE A CA 1
ATOM 1277 C C . ILE A 1 155 ? -0.724 5.582 22.798 1.00 12.05 155 ILE A C 1
ATOM 1278 O O . ILE A 1 155 ? -1.775 4.937 23.042 1.00 12.62 155 ILE A O 1
ATOM 1283 N N . GLU A 1 156 ? -0.702 6.918 22.800 1.00 12.46 156 GLU A N 1
ATOM 1284 C CA . GLU A 1 156 ? -1.869 7.735 23.118 1.00 13.06 156 GLU A CA 1
ATOM 1285 C C . GLU A 1 156 ? -2.012 8.821 22.061 1.00 12.59 156 GLU A C 1
ATOM 1286 O O . GLU A 1 156 ? -1.213 9.762 22.032 1.00 14.46 156 GLU A O 1
ATOM 1292 N N . GLY A 1 157 ? -2.999 8.726 21.210 1.00 12.26 157 GLY A N 1
ATOM 1293 C CA . GLY A 1 157 ? -3.303 9.767 20.221 1.00 12.07 157 GLY A CA 1
ATOM 1294 C C . GLY A 1 157 ? -2.541 9.577 18.917 1.00 11.83 157 GLY A C 1
ATOM 1295 O O . GLY A 1 157 ? -2.239 8.482 18.493 1.00 12.88 157 GLY A O 1
ATOM 1296 N N . ASP A 1 158 ? -2.332 10.673 18.218 1.00 11.61 158 ASP A N 1
ATOM 1297 C CA . ASP A 1 158 ? -1.646 10.625 16.944 1.00 11.65 158 ASP A CA 1
ATOM 1298 C C . ASP A 1 158 ? -0.197 10.290 17.159 1.00 11.55 158 ASP A C 1
ATOM 1299 O O . ASP A 1 158 ? 0.397 10.606 18.184 1.00 12.51 158 ASP A O 1
ATOM 1304 N N . TYR A 1 159 ? 0.429 9.636 16.169 1.00 11.73 159 TYR A N 1
ATOM 1305 C CA . TYR A 1 159 ? 1.772 9.099 16.378 1.00 11.53 159 TYR A CA 1
ATOM 1306 C C . TYR A 1 159 ? 2.495 8.883 15.064 1.00 11.99 159 TYR A C 1
ATOM 1307 O O . TYR A 1 159 ? 1.881 8.339 14.124 1.00 14.27 159 TYR A O 1
ATOM 1316 N N . GLU A 1 160 ? 3.752 9.214 14.993 1.00 11.66 160 GLU A N 1
ATOM 1317 C CA . GLU A 1 160 ? 4.542 8.897 13.834 1.00 12.25 160 GLU A CA 1
ATOM 1318 C C . GLU A 1 160 ? 5.338 7.616 14.075 1.00 12.44 160 GLU A C 1
ATOM 1319 O O . GLU A 1 160 ? 6.163 7.532 14.999 1.00 13.93 160 GLU A O 1
ATOM 1325 N N . VAL A 1 161 ? 5.049 6.575 13.304 1.00 13.22 161 VAL A N 1
ATOM 1326 C CA . VAL A 1 161 ? 5.723 5.307 13.514 1.00 12.81 161 VAL A CA 1
ATOM 1327 C C . VAL A 1 161 ? 7.154 5.353 12.984 1.00 13.60 161 VAL A C 1
ATOM 1328 O O . VAL A 1 161 ? 8.095 5.029 13.731 1.00 15.50 161 VAL A O 1
ATOM 1332 N N . VAL A 1 162 ? 7.323 5.687 11.702 1.00 13.64 162 VAL A N 1
ATOM 1333 C CA . VAL A 1 162 ? 8.561 5.974 11.019 1.00 14.78 162 VAL A CA 1
ATOM 1334 C C . VAL A 1 162 ? 8.221 7.081 10.015 1.00 14.83 162 VAL A C 1
ATOM 1335 O O . VAL A 1 162 ? 7.0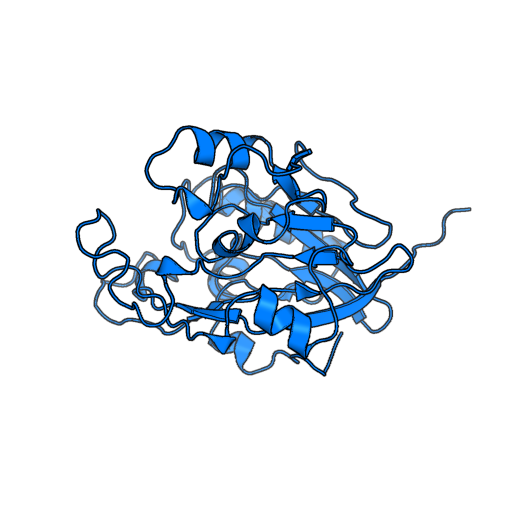65 7.334 9.761 1.00 14.63 162 VAL A O 1
ATOM 1339 N N . PRO A 1 163 ? 9.239 7.760 9.459 1.00 16.11 163 PRO A N 1
ATOM 1340 C CA . PRO A 1 163 ? 8.909 8.787 8.453 1.00 16.79 163 PRO A CA 1
ATOM 1341 C C . PRO A 1 163 ? 8.069 8.162 7.324 1.00 16.81 163 PRO A C 1
ATOM 1342 O O . PRO A 1 163 ? 8.361 7.103 6.778 1.00 18.13 163 PRO A O 1
ATOM 1346 N N . GLY A 1 164 ? 6.938 8.851 7.003 1.00 16.87 164 GLY A N 1
ATOM 1347 C CA . GLY A 1 164 ? 6.024 8.367 5.988 1.00 16.72 164 GLY A CA 1
ATOM 1348 C C . GLY A 1 164 ? 4.872 7.557 6.518 1.00 15.39 164 GLY A C 1
ATOM 1349 O O . GLY A 1 164 ? 3.969 7.234 5.731 1.00 16.33 164 GLY A O 1
ATOM 1350 N N . VAL A 1 165 ? 4.872 7.209 7.817 1.00 15.50 165 VAL A N 1
ATOM 1351 C CA . VAL A 1 165 ? 3.826 6.347 8.377 1.00 13.77 165 VAL A CA 1
ATOM 1352 C C . VAL A 1 165 ? 3.277 7.035 9.644 1.00 13.62 165 VAL A C 1
ATOM 1353 O O . VAL A 1 165 ? 3.943 7.031 10.680 1.00 14.85 165 VAL A O 1
ATOM 1357 N N A GLN A 1 166 ? 2.060 7.501 9.480 0.50 14.33 166 GLN A N 1
ATOM 1358 N N B GLN A 1 166 ? 2.116 7.679 9.589 0.50 13.02 166 GLN A N 1
ATOM 1359 C CA A GLN A 1 166 ? 1.368 8.132 10.504 0.50 15.76 166 GLN A CA 1
ATOM 1360 C CA B GLN A 1 166 ? 1.455 8.392 10.657 0.50 13.54 166 GLN A CA 1
ATOM 1361 C C A GLN A 1 166 ? 0.130 7.462 11.044 0.50 14.41 166 GLN A C 1
ATOM 1362 C C B GLN A 1 166 ? 0.175 7.693 11.067 0.50 11.40 166 GLN A C 1
ATOM 1363 O O A GLN A 1 166 ? -0.651 6.903 10.263 0.50 16.37 166 GLN A O 1
ATOM 1364 O O B GLN A 1 166 ? -0.615 7.306 10.174 0.50 16.93 166 GLN A O 1
ATOM 1375 N N . LEU A 1 167 ? -0.078 7.559 12.333 1.00 11.33 167 LEU A N 1
ATOM 1376 C CA . LEU A 1 167 ? -1.326 7.068 12.908 1.00 11.26 167 LEU A CA 1
ATOM 1377 C C . LEU A 1 167 ? -2.182 8.221 13.319 1.00 11.42 167 LEU A C 1
ATOM 1378 O O . LEU A 1 167 ? -1.692 9.197 13.937 1.00 12.31 167 LEU A O 1
ATOM 1383 N N . LEU A 1 168 ? -3.454 8.153 12.970 1.00 11.73 168 LEU A N 1
ATOM 1384 C CA . LEU A 1 168 ? -4.470 9.152 13.302 1.00 11.94 168 LEU A CA 1
ATOM 1385 C C . LEU A 1 168 ? -5.468 8.508 14.242 1.00 11.63 168 LEU A C 1
ATOM 1386 O O . LEU A 1 168 ? -6.121 7.499 13.909 1.00 12.81 168 LEU A O 1
ATOM 1391 N N . TYR A 1 169 ? -5.612 9.080 15.412 1.00 12.06 169 TYR A N 1
ATOM 1392 C CA . TYR A 1 169 ? -6.549 8.572 16.410 1.00 11.77 169 TYR A CA 1
ATOM 1393 C C . TYR A 1 169 ? -7.981 8.817 15.945 1.00 11.77 169 TYR A C 1
ATOM 1394 O O . TYR A 1 169 ? -8.375 9.983 15.746 1.00 12.87 169 TYR A O 1
ATOM 1403 N N . THR A 1 170 ? -8.751 7.753 15.746 1.00 11.75 170 THR A N 1
ATOM 1404 C CA . THR A 1 170 ? -10.097 7.809 15.152 1.00 11.70 170 THR A CA 1
ATOM 1405 C C . THR A 1 170 ? -11.052 6.923 15.942 1.00 12.09 170 THR A C 1
ATOM 1406 O O . THR A 1 170 ? -11.658 5.979 15.386 1.00 11.99 170 THR A O 1
ATOM 1410 N N . PRO A 1 171 ? -11.257 7.204 17.227 1.00 11.81 171 PRO A N 1
ATOM 1411 C CA . PRO A 1 171 ? -12.112 6.330 18.041 1.00 12.54 171 PRO A CA 1
ATOM 1412 C C . PRO A 1 171 ? -13.556 6.458 17.630 1.00 12.63 171 PRO A C 1
ATOM 1413 O O . PRO A 1 171 ? -14.005 7.402 17.023 1.00 13.25 171 PRO A O 1
ATOM 1417 N N . GLY A 1 172 ? -14.335 5.456 18.071 1.00 13.13 172 GLY A N 1
ATOM 1418 C CA . GLY A 1 172 ? -15.765 5.418 17.799 1.00 14.18 172 GLY A CA 1
ATOM 1419 C C . GLY A 1 172 ? -16.264 4.064 17.399 1.00 13.83 172 GLY A C 1
ATOM 1420 O O . GLY A 1 172 ? -17.058 3.408 18.105 1.00 15.16 172 GLY A O 1
ATOM 1421 N N . HIS A 1 173 ? -15.714 3.553 16.293 1.00 12.96 173 HIS A N 1
ATOM 1422 C CA . HIS A 1 173 ? -16.044 2.162 15.935 1.00 13.17 173 HIS A CA 1
ATOM 1423 C C . HIS A 1 173 ? -15.595 1.230 17.045 1.00 12.99 173 HIS A C 1
ATOM 1424 O O . HIS A 1 173 ? -16.284 0.241 17.327 1.00 14.38 173 HIS A O 1
ATOM 1431 N N . SER A 1 174 ? -14.442 1.513 17.644 1.00 12.54 174 SER A N 1
ATOM 1432 C CA . SER A 1 174 ? -13.988 0.885 18.872 1.00 13.51 174 SER A CA 1
ATOM 1433 C C . SER A 1 174 ? -13.369 1.988 19.753 1.00 13.15 174 SER A C 1
ATOM 1434 O O . SER A 1 174 ? -13.078 3.086 19.251 1.00 13.52 174 SER A O 1
ATOM 1437 N N . PRO A 1 175 ? -13.184 1.736 21.042 1.00 13.36 175 PRO A N 1
ATOM 1438 C CA . PRO A 1 175 ? -12.749 2.833 21.930 1.00 13.97 175 PRO A CA 1
ATOM 1439 C C . PRO A 1 175 ? -11.440 3.474 21.586 1.00 14.00 175 PRO A C 1
ATOM 1440 O O . PRO A 1 175 ? -11.233 4.655 21.887 1.00 16.27 175 PRO A O 1
ATOM 1444 N N . GLY A 1 176 ? -10.512 2.736 21.006 1.00 12.92 176 GLY A N 1
ATOM 1445 C CA . GLY A 1 176 ? -9.227 3.260 20.643 1.00 13.46 176 GLY A CA 1
ATOM 1446 C C . GLY A 1 176 ? -8.800 2.995 19.203 1.00 12.22 176 GLY A C 1
ATOM 1447 O O . GLY A 1 176 ? -7.614 2.783 18.902 1.00 13.12 176 GLY A O 1
ATOM 1448 N N . HIS A 1 177 ? -9.776 3.035 18.301 1.00 11.78 177 HIS A N 1
ATOM 1449 C CA . HIS A 1 177 ? -9.513 2.799 16.894 1.00 11.30 177 HIS A CA 1
ATOM 1450 C C . HIS A 1 177 ? -8.546 3.855 16.367 1.00 11.10 177 HIS A C 1
ATOM 1451 O O . HIS A 1 177 ? -8.660 5.058 16.686 1.00 11.76 177 HIS A O 1
ATOM 1458 N N . GLN A 1 178 ? -7.644 3.422 15.465 1.00 11.01 178 GLN A N 1
ATOM 1459 C CA . GLN A 1 178 ? -6.727 4.358 14.771 1.00 11.14 178 GLN A CA 1
ATOM 1460 C C . GLN A 1 178 ? -6.658 3.981 13.295 1.00 11.28 178 GLN A C 1
ATOM 1461 O O . GLN A 1 178 ? -6.729 2.826 12.902 1.00 12.08 178 GLN A O 1
ATOM 1467 N N . SER A 1 179 ? -6.553 5.040 12.485 1.00 11.09 179 SER A N 1
ATOM 1468 C CA . SER A 1 179 ? -6.396 5.001 11.047 1.00 11.25 179 SER A CA 1
ATOM 1469 C C . SER A 1 179 ? -4.963 5.315 10.660 1.00 11.26 179 SER A C 1
ATOM 1470 O O . SER A 1 179 ? -4.153 5.725 11.494 1.00 12.26 179 SER A O 1
ATOM 1473 N N . LEU A 1 180 ? -4.585 5.165 9.416 1.00 11.74 180 LEU A N 1
ATOM 1474 C CA . LEU A 1 180 ? -3.221 5.417 8.942 1.00 12.90 180 LEU A CA 1
ATOM 1475 C C . LEU A 1 180 ? -3.199 6.418 7.811 1.00 13.00 180 LEU A C 1
ATOM 1476 O O . LEU A 1 180 ? -4.033 6.378 6.921 1.00 14.03 180 LEU A O 1
ATOM 1481 N N . PHE A 1 181 ? -2.184 7.278 7.859 1.00 13.64 181 PHE A N 1
ATOM 1482 C CA . PHE A 1 181 ? -1.898 8.259 6.825 1.00 13.74 181 PHE A CA 1
ATOM 1483 C C . PHE A 1 181 ? -0.483 7.981 6.383 1.00 13.38 181 PHE A C 1
ATOM 1484 O O . PHE A 1 181 ? 0.449 8.122 7.161 1.00 14.83 181 PHE A O 1
ATOM 1492 N N . ILE A 1 182 ? -0.321 7.499 5.154 1.00 14.05 182 ILE A N 1
ATOM 1493 C CA . ILE A 1 182 ? 0.944 7.012 4.628 1.00 14.80 182 ILE A CA 1
ATOM 1494 C C . ILE A 1 182 ? 1.347 7.846 3.430 1.00 14.38 182 ILE A C 1
ATOM 1495 O O . ILE A 1 182 ? 0.500 8.188 2.580 1.00 18.25 182 ILE A O 1
ATOM 1500 N N . GLU A 1 183 ? 2.602 8.160 3.306 1.00 14.96 183 GLU A N 1
ATOM 1501 C CA . GLU A 1 183 ? 3.132 8.832 2.105 1.00 16.15 183 GLU A CA 1
ATOM 1502 C C . GLU A 1 183 ? 3.939 7.768 1.334 1.00 16.14 183 GLU A C 1
ATOM 1503 O O . GLU A 1 183 ? 4.973 7.312 1.921 1.00 17.10 183 GLU A O 1
ATOM 1509 N N . THR A 1 184 ? 3.519 7.393 0.143 1.00 16.42 184 THR A N 1
ATOM 1510 C CA . THR A 1 184 ? 4.293 6.364 -0.570 1.00 17.54 184 THR A CA 1
ATOM 1511 C C . THR A 1 184 ? 5.002 7.013 -1.765 1.00 18.50 184 THR A C 1
ATOM 1512 O O . THR A 1 184 ? 4.648 8.049 -2.304 1.00 19.65 184 THR A O 1
ATOM 1516 N N . GLU A 1 185 ? 6.089 6.324 -2.163 1.00 19.70 185 GLU A N 1
ATOM 1517 C CA . GLU A 1 185 ? 6.851 6.843 -3.309 1.00 21.55 185 GLU A CA 1
ATOM 1518 C C . GLU A 1 185 ? 6.072 6.796 -4.605 1.00 22.17 185 GLU A C 1
ATOM 1519 O O . GLU A 1 185 ? 6.279 7.787 -5.336 1.00 26.91 185 GLU A O 1
ATOM 1525 N N . GLN A 1 186 ? 5.260 5.799 -4.862 1.00 20.80 186 GLN A N 1
ATOM 1526 C CA . GLN A 1 186 ? 4.546 5.739 -6.125 1.00 22.99 186 GLN A CA 1
ATOM 1527 C C . GLN A 1 186 ? 3.276 6.546 -6.212 1.00 21.18 186 GLN A C 1
ATOM 1528 O O . GLN A 1 186 ? 2.848 6.961 -7.307 1.00 25.33 186 GLN A O 1
ATOM 1534 N N . SER A 1 187 ? 2.691 6.818 -5.048 1.00 20.49 187 SER A N 1
ATOM 1535 C CA . SER A 1 187 ? 1.375 7.386 -4.980 1.00 21.31 187 SER A CA 1
ATOM 1536 C C . SER A 1 187 ? 1.110 8.674 -4.199 1.00 20.74 187 SER A C 1
ATOM 1537 O O . SER A 1 187 ? 0.036 9.288 -4.352 1.00 23.52 187 SER A O 1
ATOM 1540 N N . GLY A 1 188 ? 2.090 9.053 -3.384 1.00 19.64 188 GLY A N 1
ATOM 1541 C CA . GLY A 1 188 ? 1.826 10.216 -2.525 1.00 19.30 188 GLY A CA 1
ATOM 1542 C C . GLY A 1 188 ? 1.005 9.804 -1.350 1.00 17.88 188 GLY A C 1
ATOM 1543 O O . GLY A 1 188 ? 1.150 8.735 -0.775 1.00 17.90 188 GLY A O 1
ATOM 1544 N N . SER A 1 189 ? 0.100 10.699 -0.972 1.00 17.36 189 SER A N 1
ATOM 1545 C CA . SER A 1 189 ? -0.651 10.536 0.282 1.00 17.77 189 SER A CA 1
ATOM 1546 C C . SER A 1 189 ? -1.777 9.536 0.142 1.00 15.19 189 SER A C 1
ATOM 1547 O O . SER A 1 189 ? -2.600 9.597 -0.775 1.00 17.10 189 SER A O 1
ATOM 1550 N N . VAL A 1 190 ? -1.800 8.611 1.110 1.00 14.44 190 VAL A N 1
ATOM 1551 C CA . VAL A 1 190 ? -2.804 7.535 1.191 1.00 14.46 190 VAL A CA 1
ATOM 1552 C C . VAL A 1 190 ? -3.432 7.546 2.565 1.00 13.97 190 VAL A C 1
ATOM 1553 O O . VAL A 1 190 ? -2.693 7.511 3.571 1.00 14.61 190 VAL A O 1
ATOM 1557 N N . LEU A 1 191 ? -4.746 7.549 2.627 1.00 13.77 191 LEU A N 1
ATOM 1558 C CA . LEU A 1 191 ? -5.492 7.384 3.898 1.00 13.07 191 LEU A CA 1
ATOM 1559 C C . LEU A 1 191 ? -6.104 6.011 3.917 1.00 12.61 191 LEU A C 1
ATOM 1560 O O . LEU A 1 191 ? -6.925 5.687 3.093 1.00 14.70 191 LEU A O 1
ATOM 1565 N N . LEU A 1 192 ? -5.699 5.206 4.903 1.00 12.66 192 LEU A N 1
ATOM 1566 C CA . LEU A 1 192 ? -6.340 3.928 5.204 1.00 12.54 192 LEU A CA 1
ATOM 1567 C C . LEU A 1 192 ? -7.263 4.198 6.364 1.00 12.26 192 LEU A C 1
ATOM 1568 O O . LEU A 1 192 ? -6.803 4.381 7.513 1.00 12.56 192 LEU A O 1
ATOM 1573 N N . THR A 1 193 ? -8.570 4.309 6.128 1.00 12.15 193 THR A N 1
ATOM 1574 C CA . THR A 1 193 ? -9.450 4.600 7.227 1.00 12.86 193 THR A CA 1
ATOM 1575 C C . THR A 1 193 ? -9.519 3.464 8.214 1.00 11.99 193 THR A C 1
ATOM 1576 O O . THR A 1 193 ? -9.934 3.676 9.399 1.00 12.72 193 THR A O 1
ATOM 1580 N N . ILE A 1 194 ? -9.269 2.249 7.746 1.00 12.38 194 ILE A N 1
ATOM 1581 C CA . ILE A 1 194 ? -9.614 1.053 8.508 1.00 12.10 194 ILE A CA 1
ATOM 1582 C C . ILE A 1 194 ? -11.089 1.155 8.853 1.00 12.12 194 ILE A C 1
ATOM 1583 O O . ILE A 1 194 ? -11.885 1.549 7.963 1.00 13.79 194 ILE A O 1
ATOM 1588 N N . ASP A 1 195 ? -11.503 0.857 10.060 1.00 12.45 195 ASP A N 1
ATOM 1589 C CA . ASP A 1 195 ? -12.899 0.777 10.362 1.00 12.96 195 ASP A CA 1
ATOM 1590 C C . ASP A 1 195 ? -13.482 2.063 10.920 1.00 13.41 195 ASP A C 1
ATOM 1591 O O . ASP A 1 195 ? -14.583 2.083 11.463 1.00 14.49 195 ASP A O 1
ATOM 1596 N N . ALA A 1 196 ? -12.781 3.183 10.724 1.00 13.27 196 ALA A N 1
ATOM 1597 C CA . ALA A 1 196 ? -13.364 4.481 10.945 1.00 13.89 196 ALA A CA 1
ATOM 1598 C C . ALA A 1 196 ? -14.436 4.707 9.877 1.00 14.43 196 ALA A C 1
ATOM 1599 O O . ALA A 1 196 ? -15.221 5.609 10.014 1.00 16.01 196 ALA A O 1
ATOM 1601 N N . SER A 1 197 ? -14.450 3.915 8.793 1.00 15.07 197 SER A N 1
ATOM 1602 C CA . SER A 1 197 ? -15.543 3.894 7.857 1.00 15.39 197 SER A CA 1
ATOM 1603 C C . SER A 1 197 ? -15.478 2.531 7.140 1.00 14.71 197 SER A C 1
ATOM 1604 O O . SER A 1 197 ? -14.508 2.283 6.458 1.00 14.89 197 SER A O 1
ATOM 1607 N N . TYR A 1 198 ? -16.465 1.657 7.317 1.00 15.00 198 TYR A N 1
ATOM 1608 C CA . TYR A 1 198 ? -16.436 0.405 6.598 1.00 14.96 198 TYR A CA 1
ATOM 1609 C C . TYR A 1 198 ? -16.504 0.608 5.099 1.00 15.17 198 TYR A C 1
ATOM 1610 O O . TYR A 1 198 ? -15.821 -0.093 4.350 1.00 14.91 198 TYR A O 1
ATOM 1619 N N . THR A 1 199 ? -17.320 1.544 4.634 1.00 15.38 199 THR A N 1
ATOM 1620 C CA . THR A 1 199 ? -17.558 1.776 3.227 1.00 16.33 199 THR A CA 1
ATOM 1621 C C . THR A 1 199 ? -17.471 3.259 2.886 1.00 16.25 199 THR A C 1
ATOM 1622 O O . THR A 1 199 ? -17.547 4.129 3.785 1.00 16.58 199 THR A O 1
ATOM 1626 N N . LYS A 1 200 ? -17.357 3.560 1.609 1.00 16.58 200 LYS A N 1
ATOM 1627 C CA . LYS A 1 200 ? -17.328 4.920 1.134 1.00 17.06 200 LYS A CA 1
ATOM 1628 C C . LYS A 1 200 ? -18.548 5.682 1.579 1.00 16.65 200 LYS A C 1
ATOM 1629 O O . LYS A 1 200 ? -18.449 6.830 1.963 1.00 18.58 200 LYS A O 1
ATOM 1635 N N . GLU A 1 201 ? -19.739 5.043 1.603 1.00 17.88 201 GLU A N 1
ATOM 1636 C CA . GLU A 1 201 ? -20.901 5.763 2.012 1.00 19.60 201 GLU A CA 1
ATOM 1637 C C . GLU A 1 201 ? -20.894 6.124 3.516 1.00 18.21 201 GLU A C 1
ATOM 1638 O O . GLU A 1 201 ? -21.482 7.134 3.908 1.00 19.30 201 GLU A O 1
ATOM 1644 N N . ASN A 1 202 ? -20.257 5.352 4.359 1.00 17.27 202 ASN A N 1
ATOM 1645 C CA . ASN A 1 202 ? -20.103 5.679 5.756 1.00 16.69 202 ASN A CA 1
ATOM 1646 C C . ASN A 1 202 ? -19.299 6.977 5.868 1.00 16.54 202 ASN A C 1
ATOM 1647 O O . ASN A 1 202 ? -19.526 7.784 6.736 1.00 20.24 202 ASN A O 1
ATOM 1652 N N . PHE A 1 203 ? -18.386 7.165 4.974 1.00 17.21 203 PHE A N 1
ATOM 1653 C CA . PHE A 1 203 ? -17.525 8.352 5.049 1.00 18.30 203 PHE A CA 1
ATOM 1654 C C . PHE A 1 203 ? -18.141 9.530 4.332 1.00 18.95 203 PHE A C 1
ATOM 1655 O O . PHE A 1 203 ? -18.376 10.517 4.989 1.00 21.14 203 PHE A O 1
ATOM 1663 N N . GLU A 1 204 ? -18.434 9.408 3.060 1.00 20.49 204 GLU A N 1
ATOM 1664 C CA . GLU A 1 204 ? -18.982 10.554 2.250 1.00 23.18 204 GLU A CA 1
ATOM 1665 C C . GLU A 1 204 ? -20.347 10.988 2.784 1.00 24.93 204 GLU A C 1
ATOM 1666 O O . GLU A 1 204 ? -20.698 12.151 2.979 1.00 26.60 204 GLU A O 1
ATOM 1672 N N . ASP A 1 205 ? -21.226 10.032 3.129 1.00 23.34 205 ASP A N 1
ATOM 1673 C CA . ASP A 1 205 ? -22.641 10.332 3.442 1.00 24.95 205 ASP A CA 1
ATOM 1674 C C . ASP A 1 205 ? -22.979 10.179 4.907 1.00 23.09 205 ASP A C 1
ATOM 1675 O O . ASP A 1 205 ? -24.133 10.385 5.288 1.00 26.20 205 ASP A O 1
ATOM 1680 N N . GLU A 1 206 ? -21.953 9.769 5.685 1.00 21.66 206 GLU A N 1
ATOM 1681 C CA . GLU A 1 206 ? -22.054 9.686 7.110 1.00 22.10 206 GLU A CA 1
ATOM 1682 C C . GLU A 1 206 ? -23.200 8.728 7.450 1.00 22.02 206 GLU A C 1
ATOM 1683 O O . GLU A 1 206 ? -23.980 8.851 8.372 1.00 28.01 206 GLU A O 1
ATOM 1689 N N . VAL A 1 207 ? -23.278 7.638 6.601 1.00 22.76 207 VAL A N 1
ATOM 1690 C CA . VAL A 1 207 ? -24.258 6.592 6.920 1.00 20.88 207 VAL A CA 1
ATOM 1691 C C . VAL A 1 207 ? -23.811 5.825 8.171 1.00 20.10 207 VAL A C 1
ATOM 1692 O O . VAL A 1 207 ? -22.651 5.373 8.172 1.00 20.01 207 VAL A O 1
ATOM 1696 N N . PRO A 1 208 ? -24.555 5.655 9.248 1.00 21.27 208 PRO A N 1
ATOM 1697 C CA . PRO A 1 208 ? -24.069 4.985 10.476 1.00 20.61 208 PRO A CA 1
ATOM 1698 C C . PRO A 1 208 ? -23.814 3.495 10.190 1.00 21.12 208 PRO A C 1
ATOM 1699 O O . PRO A 1 208 ? -24.427 2.874 9.317 1.00 21.10 208 PRO A O 1
ATOM 1703 N N . PHE A 1 209 ? -22.900 2.912 10.989 1.00 17.80 209 PHE A N 1
ATOM 1704 C CA . PHE A 1 209 ? -22.417 1.566 10.813 1.00 16.34 209 PHE A CA 1
ATOM 1705 C C . PHE A 1 209 ? -22.011 1.031 12.160 1.00 17.20 209 PHE A C 1
ATOM 1706 O O . PHE A 1 209 ? -22.030 1.758 13.157 1.00 17.62 209 PHE A O 1
ATOM 1714 N N . ALA A 1 210 ? -21.705 -0.266 12.250 1.00 16.86 210 ALA A N 1
ATOM 1715 C CA . ALA A 1 210 ? -21.495 -0.954 13.522 1.00 17.59 210 ALA A CA 1
ATOM 1716 C C . ALA A 1 210 ? -20.359 -0.250 14.285 1.00 15.87 210 ALA A C 1
ATOM 1717 O O . ALA A 1 210 ? -19.323 0.062 13.652 1.00 16.45 210 ALA A O 1
ATOM 1719 N N . GLY A 1 211 ? -20.552 -0.035 15.552 1.00 19.98 211 GLY A N 1
ATOM 1720 C CA . GLY A 1 211 ? -19.454 0.456 16.341 1.00 20.82 211 GLY A CA 1
ATOM 1721 C C . GLY A 1 211 ? -19.904 0.692 17.745 1.00 18.72 211 GLY A C 1
ATOM 1722 O O . GLY A 1 211 ? -21.075 0.706 18.115 1.00 24.31 211 GLY A O 1
ATOM 1723 N N . PHE A 1 212 ? -18.917 0.855 18.584 1.00 16.90 212 PHE A N 1
ATOM 1724 C CA . PHE A 1 212 ? -19.111 1.070 19.993 1.00 16.97 212 PHE A CA 1
ATOM 1725 C C . PHE A 1 212 ? -19.796 2.381 20.359 1.00 17.68 212 PHE A C 1
ATOM 1726 O O . PHE A 1 212 ? -20.689 2.397 21.227 1.00 20.91 212 PHE A O 1
ATOM 1734 N N . ASP A 1 213 ? -19.406 3.459 19.735 1.00 18.65 213 ASP A N 1
ATOM 1735 C CA . ASP A 1 213 ? -19.973 4.774 20.034 1.00 18.51 213 ASP A CA 1
ATOM 1736 C C . ASP A 1 213 ? -20.138 5.524 18.728 1.00 19.56 213 ASP A C 1
ATOM 1737 O O . ASP A 1 213 ? -19.214 6.178 18.219 1.00 18.37 213 ASP A O 1
ATOM 1742 N N . PRO A 1 214 ? -21.330 5.452 18.124 1.00 23.37 214 PRO A N 1
ATOM 1743 C CA . PRO A 1 214 ? -21.604 6.119 16.864 1.00 21.23 214 PRO A CA 1
ATOM 1744 C C . PRO A 1 214 ? -21.389 7.621 16.860 1.00 21.38 214 PRO A C 1
ATOM 1745 O O . PRO A 1 214 ? -20.977 8.158 15.824 1.00 20.56 214 PRO A O 1
ATOM 1749 N N . GLU A 1 215 ? -21.639 8.294 17.980 1.00 23.76 215 GLU A N 1
ATOM 1750 C CA . GLU A 1 215 ? -21.470 9.750 17.976 1.00 26.23 215 GLU A CA 1
ATOM 1751 C C . GLU A 1 215 ? -19.975 10.032 17.848 1.00 22.04 215 GLU A C 1
ATOM 1752 O O . GLU A 1 215 ? -19.587 10.924 17.083 1.00 21.82 215 GLU A O 1
ATOM 1758 N N A LEU A 1 216 ? -19.121 9.292 18.57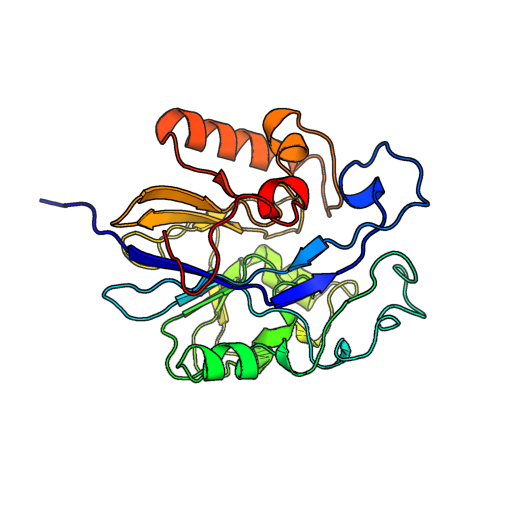9 0.50 20.83 216 LEU A N 1
ATOM 1759 N N B LEU A 1 216 ? -19.151 9.253 18.561 0.50 21.53 216 LEU A N 1
ATOM 1760 C CA A LEU A 1 216 ? -17.681 9.449 18.412 0.50 18.76 216 LEU A CA 1
ATOM 1761 C CA B LEU A 1 216 ? -17.711 9.502 18.428 0.50 19.55 216 LEU A CA 1
ATOM 1762 C C A LEU A 1 216 ? -17.202 9.085 17.015 0.50 16.49 216 LEU A C 1
ATOM 1763 C C B LEU A 1 216 ? -17.216 9.064 17.061 0.50 15.45 216 LEU A C 1
ATOM 1764 O O A LEU A 1 216 ? -16.330 9.754 16.445 0.50 16.23 216 LEU A O 1
ATOM 1765 O O B LEU A 1 216 ? -16.324 9.701 16.477 0.50 16.43 216 LEU A O 1
ATOM 1774 N N . ALA A 1 217 ? -17.781 7.997 16.481 1.00 15.53 217 ALA A N 1
ATOM 1775 C CA . ALA A 1 217 ? -17.359 7.594 15.140 1.00 15.07 217 ALA A CA 1
ATOM 1776 C C . ALA A 1 217 ? -17.596 8.725 14.184 1.00 15.29 217 ALA A C 1
ATOM 1777 O O . ALA A 1 217 ? -16.793 8.972 13.262 1.00 15.12 217 ALA A O 1
ATOM 1779 N N . LEU A 1 218 ? -18.726 9.424 14.318 1.00 17.11 218 LEU A N 1
ATOM 1780 C CA . LEU A 1 218 ? -19.028 10.542 13.391 1.00 18.37 218 LEU A CA 1
ATOM 1781 C C . LEU A 1 218 ? -18.018 11.654 13.571 1.00 17.30 218 LEU A C 1
ATOM 1782 O O . LEU A 1 218 ? -17.513 12.254 12.597 1.00 17.27 218 LEU A O 1
ATOM 1787 N N . SER A 1 219 ? -17.701 12.011 14.820 1.00 17.14 219 SER A N 1
ATOM 1788 C CA . SER A 1 219 ? -16.677 13.070 15.006 1.00 17.76 219 SER A CA 1
ATOM 1789 C C . SER A 1 219 ? -15.337 12.647 14.444 1.00 16.57 219 SER A C 1
ATOM 1790 O O . SER A 1 219 ? -14.594 13.505 13.918 1.00 16.42 219 SER A O 1
ATOM 1793 N N . SER A 1 220 ? -14.993 11.340 14.515 1.00 15.32 220 SER A N 1
ATOM 1794 C CA . SER A 1 220 ? -13.730 10.935 13.890 1.00 14.33 220 SER A CA 1
ATOM 1795 C C . SER A 1 220 ? -13.791 11.044 12.353 1.00 13.96 220 SER A C 1
ATOM 1796 O O . SER A 1 220 ? -12.759 11.365 11.705 1.00 14.55 220 SER A O 1
ATOM 1799 N N . ILE A 1 221 ? -14.896 10.747 11.744 1.00 15.02 221 ILE A N 1
ATOM 1800 C CA . ILE A 1 221 ? -15.078 10.974 10.308 1.00 15.13 221 ILE A CA 1
ATOM 1801 C C . ILE A 1 221 ? -14.904 12.447 9.962 1.00 15.70 221 ILE A C 1
ATOM 1802 O O . ILE A 1 221 ? -14.223 12.808 8.981 1.00 16.55 221 ILE A O 1
ATOM 1807 N N . LYS A 1 222 ? -15.525 13.308 10.777 1.00 16.12 222 LYS A N 1
ATOM 1808 C CA . LYS A 1 222 ? -15.346 14.765 10.555 1.00 16.70 222 LYS A CA 1
ATOM 1809 C C . LYS A 1 222 ? -13.911 15.179 10.636 1.00 16.63 222 LYS A C 1
ATOM 1810 O O . LYS A 1 222 ? -13.427 15.974 9.846 1.00 17.37 222 LYS A O 1
ATOM 1816 N N . ARG A 1 223 ? -13.123 14.607 11.563 1.00 16.20 223 ARG A N 1
ATOM 1817 C CA . ARG A 1 223 ? -11.710 14.930 11.608 1.00 16.87 223 ARG A CA 1
ATOM 1818 C C . ARG A 1 223 ? -10.961 14.462 10.396 1.00 15.89 223 ARG A C 1
ATOM 1819 O O . ARG A 1 223 ? -10.135 15.158 9.819 1.00 17.00 223 ARG A O 1
ATOM 1827 N N . LEU A 1 224 ? -11.285 13.216 9.966 1.00 15.19 224 LEU A N 1
ATOM 1828 C CA . LEU A 1 224 ? -10.663 12.715 8.763 1.00 15.23 224 LEU A CA 1
ATOM 1829 C C . LEU A 1 224 ? -11.028 13.560 7.539 1.00 16.24 224 LEU A C 1
ATOM 1830 O O . LEU A 1 224 ? -10.175 13.752 6.665 1.00 17.02 224 LEU A O 1
ATOM 1835 N N . LYS A 1 225 ? -12.235 14.072 7.485 1.00 15.55 225 LYS A N 1
ATOM 1836 C CA . LYS A 1 225 ? -12.592 14.975 6.360 1.00 16.61 225 LYS A CA 1
ATOM 1837 C C . LYS A 1 225 ? -11.736 16.255 6.403 1.00 16.42 225 LYS A C 1
ATOM 1838 O O . LYS A 1 225 ? -11.407 16.781 5.323 1.00 17.90 225 LYS A O 1
ATOM 1844 N N . GLU A 1 226 ? -11.381 16.760 7.566 1.00 17.52 226 GLU A N 1
ATOM 1845 C CA . GLU A 1 226 ? -10.456 17.897 7.609 1.00 18.48 226 GLU A CA 1
ATOM 1846 C C . GLU A 1 226 ? -9.104 17.526 7.068 1.00 18.37 226 GLU A C 1
ATOM 1847 O O . GLU A 1 226 ? -8.472 18.345 6.373 1.00 20.41 226 GLU A O 1
ATOM 1853 N N . VAL A 1 227 ? -8.624 16.353 7.420 1.00 17.28 227 VAL A N 1
ATOM 1854 C CA . VAL A 1 227 ? -7.350 15.888 6.902 1.00 17.67 227 VAL A CA 1
ATOM 1855 C C . VAL A 1 227 ? -7.396 15.785 5.395 1.00 17.54 227 VAL A C 1
ATOM 1856 O O . VAL A 1 227 ? -6.447 16.137 4.670 1.00 18.93 227 VAL A O 1
ATOM 1860 N N . VAL A 1 228 ? -8.489 15.229 4.893 1.00 16.95 228 VAL A N 1
ATOM 1861 C CA . VAL A 1 228 ? -8.661 15.010 3.463 1.00 17.23 228 VAL A CA 1
ATOM 1862 C C . VAL A 1 228 ? -8.649 16.332 2.713 1.00 19.14 228 VAL A C 1
ATOM 1863 O O . VAL A 1 228 ? -8.042 16.498 1.644 1.00 21.62 228 VAL A O 1
ATOM 1867 N N . LYS A 1 229 ? -9.286 17.358 3.287 1.00 19.55 229 LYS A N 1
ATOM 1868 C CA . LYS A 1 229 ? -9.366 18.687 2.660 1.00 22.99 229 LYS A CA 1
ATOM 1869 C C . LYS A 1 229 ? -7.956 19.261 2.516 1.00 24.40 229 LYS A C 1
ATOM 1870 O O . LYS A 1 229 ? -7.644 19.882 1.509 1.00 30.90 229 LYS A O 1
ATOM 1876 N N . LYS A 1 230 ? -7.092 18.988 3.483 1.00 22.96 230 LYS A N 1
ATOM 1877 C CA . LYS A 1 230 ? -5.738 19.545 3.450 1.00 25.41 230 LYS A CA 1
ATOM 1878 C C . LYS A 1 230 ? -4.778 18.716 2.605 1.00 24.32 230 LYS A C 1
ATOM 1879 O O . LYS A 1 230 ? -3.883 19.303 1.969 1.00 31.41 230 LYS A O 1
ATOM 1885 N N . GLU A 1 231 ? -4.879 17.395 2.607 1.00 22.27 231 GLU A N 1
ATOM 1886 C CA . GLU A 1 231 ? -3.934 16.539 1.957 1.00 21.71 231 GLU A CA 1
ATOM 1887 C C . GLU A 1 231 ? -4.383 15.904 0.642 1.00 22.09 231 GLU A C 1
ATOM 1888 O O . GLU A 1 231 ? -3.504 15.372 -0.060 1.00 24.36 231 GLU A O 1
ATOM 1894 N N . LYS A 1 232 ? -5.668 15.858 0.360 1.00 21.15 232 LYS A N 1
ATOM 1895 C CA . LYS A 1 232 ? -6.158 15.237 -0.845 1.00 22.16 232 LYS A CA 1
ATOM 1896 C C . LYS A 1 232 ? -5.576 13.852 -1.101 1.00 19.86 232 LYS A C 1
ATOM 1897 O O . LYS A 1 232 ? -5.034 13.527 -2.191 1.00 23.08 232 LYS A O 1
ATOM 1903 N N . PRO A 1 233 ? -5.713 12.956 -0.158 1.00 18.60 233 PRO A N 1
ATOM 1904 C CA . PRO A 1 233 ? -5.158 11.623 -0.369 1.00 17.68 233 PRO A CA 1
ATOM 1905 C C . PRO A 1 233 ? -6.083 10.711 -1.181 1.00 16.84 233 PRO A C 1
ATOM 1906 O O . PRO A 1 233 ? -7.260 11.009 -1.367 1.00 19.23 233 PRO A O 1
ATOM 1910 N N A ILE A 1 234 ? -5.507 9.596 -1.626 0.50 16.66 234 ILE A N 1
ATOM 1911 N N B ILE A 1 234 ? -5.512 9.586 -1.643 0.50 16.44 234 ILE A N 1
ATOM 1912 C CA A ILE A 1 234 ? -6.328 8.473 -2.097 0.50 16.08 234 ILE A CA 1
ATOM 1913 C CA B ILE A 1 234 ? -6.251 8.420 -2.069 0.50 17.71 234 ILE A CA 1
ATOM 1914 C C A ILE A 1 234 ? -6.842 7.749 -0.851 0.50 14.93 234 ILE A C 1
ATOM 1915 C C B ILE A 1 234 ? -6.847 7.748 -0.809 0.50 16.82 234 ILE A C 1
ATOM 1916 O O A ILE A 1 234 ? -6.077 7.583 0.114 0.50 20.01 234 ILE A O 1
ATOM 1917 O O B ILE A 1 234 ? -6.067 7.567 0.142 0.50 18.65 234 ILE A O 1
ATOM 1926 N N . ILE A 1 235 ? -8.102 7.396 -0.760 1.00 14.70 235 ILE A N 1
ATOM 1927 C CA . ILE A 1 235 ? -8.714 6.862 0.444 1.00 14.25 235 ILE A CA 1
ATOM 1928 C C . ILE A 1 235 ? -9.228 5.459 0.250 1.00 13.56 235 ILE A C 1
ATOM 1929 O O . ILE A 1 235 ? -9.925 5.152 -0.739 1.00 15.13 235 ILE A O 1
ATOM 1934 N N . PHE A 1 236 ? -8.862 4.567 1.187 1.00 14.48 236 PHE A N 1
ATOM 1935 C CA . PHE A 1 236 ? -9.279 3.172 1.180 1.00 13.80 236 PHE A CA 1
ATOM 1936 C C . PHE A 1 236 ? -10.041 2.872 2.434 1.00 14.48 236 PHE A C 1
ATOM 1937 O O . PHE A 1 236 ? -9.545 3.166 3.535 1.00 14.59 236 PHE A O 1
ATOM 1945 N N . PHE A 1 237 ? -11.212 2.267 2.307 1.00 13.87 237 PHE A N 1
ATOM 1946 C CA . PHE A 1 237 ? -12.118 2.020 3.418 1.00 13.76 237 PHE A CA 1
ATOM 1947 C C . PHE A 1 237 ? -11.965 0.605 3.957 1.00 13.38 237 PHE A C 1
ATOM 1948 O O . PHE A 1 237 ? -11.348 -0.269 3.318 1.00 15.10 237 PHE A O 1
ATOM 1956 N N . GLY A 1 238 ? -12.480 0.311 5.115 1.00 14.05 238 GLY A N 1
ATOM 1957 C CA . GLY A 1 238 ? -12.145 -0.885 5.822 1.00 14.18 238 GLY A CA 1
ATOM 1958 C C . GLY A 1 238 ? -12.786 -2.203 5.361 1.00 14.00 238 GLY A C 1
ATOM 1959 O O . GLY A 1 238 ? -12.110 -3.244 5.408 1.00 14.43 238 GLY A O 1
ATOM 1960 N N . HIS A 1 239 ? -14.035 -2.184 4.980 1.00 14.20 239 HIS A N 1
ATOM 1961 C CA . HIS A 1 239 ? -14.755 -3.432 4.634 1.00 14.30 239 HIS A CA 1
ATOM 1962 C C . HIS A 1 239 ? -15.760 -3.136 3.546 1.00 15.29 239 HIS A C 1
ATOM 1963 O O . HIS A 1 239 ? -16.980 -3.142 3.793 1.00 17.14 239 HIS A O 1
ATOM 1970 N N . ASP A 1 240 ? -15.197 -2.795 2.380 1.00 15.42 240 ASP A N 1
ATOM 1971 C CA . ASP A 1 240 ? -16.006 -2.187 1.312 1.00 15.44 240 ASP A CA 1
ATOM 1972 C C . ASP A 1 240 ? -15.995 -3.100 0.088 1.00 16.44 240 ASP A C 1
ATOM 1973 O O . ASP A 1 240 ? -14.999 -3.136 -0.690 1.00 16.98 240 ASP A O 1
ATOM 1978 N N . ILE A 1 241 ? -17.013 -3.848 -0.140 1.00 18.22 241 ILE A N 1
ATOM 1979 C CA . ILE A 1 241 ? -17.123 -4.813 -1.201 1.00 21.32 241 ILE A CA 1
ATOM 1980 C C . ILE A 1 241 ? -17.096 -4.102 -2.555 1.00 22.52 241 ILE A C 1
ATOM 1981 O O . ILE A 1 241 ? -16.595 -4.674 -3.547 1.00 29.67 241 ILE A O 1
ATOM 1986 N N . GLU A 1 242 ? -17.639 -2.876 -2.624 1.00 20.34 242 GLU A N 1
ATOM 1987 C CA . GLU A 1 242 ? -17.638 -2.147 -3.872 1.00 25.39 242 GLU A CA 1
ATOM 1988 C C . GLU A 1 242 ? -16.210 -1.715 -4.220 1.00 22.98 242 GLU A C 1
ATOM 1989 O O . GLU A 1 242 ? -15.692 -1.880 -5.325 1.00 24.77 242 GLU A O 1
ATOM 1995 N N . GLN A 1 243 ? -15.517 -1.113 -3.272 1.00 21.58 243 GLN A N 1
ATOM 1996 C CA . GLN A 1 243 ? -14.152 -0.614 -3.495 1.00 20.04 243 GLN A CA 1
ATOM 1997 C C . GLN A 1 243 ? -13.158 -1.736 -3.728 1.00 20.28 243 GLN A C 1
ATOM 1998 O O . GLN A 1 243 ? -12.187 -1.575 -4.491 1.00 20.45 243 GLN A O 1
ATOM 2004 N N . GLU A 1 244 ? -13.413 -2.857 -3.116 1.00 20.29 244 GLU A N 1
ATOM 2005 C CA . GLU A 1 244 ? -12.512 -4.000 -3.331 1.00 22.13 244 GLU A CA 1
ATOM 2006 C C . GLU A 1 244 ? -12.440 -4.331 -4.809 1.00 22.12 244 GLU A C 1
ATOM 2007 O O . GLU A 1 244 ? -11.402 -4.810 -5.225 1.00 28.26 244 GLU A O 1
ATOM 2013 N N . LYS A 1 245 ? -13.495 -4.043 -5.569 1.00 23.50 245 LYS A N 1
ATOM 2014 C CA . LYS A 1 245 ? -13.532 -4.335 -6.975 1.00 26.55 245 LYS A CA 1
ATOM 2015 C C . LYS A 1 245 ? -12.464 -3.546 -7.753 1.00 29.24 245 LYS A C 1
ATOM 2016 O O . LYS A 1 245 ? -12.123 -3.990 -8.811 1.00 31.79 245 LYS A O 1
ATOM 2022 N N . SER A 1 246 ? -11.929 -2.435 -7.247 1.00 21.60 246 SER A N 1
ATOM 2023 C CA . SER A 1 246 ? -10.924 -1.655 -7.918 1.00 20.93 246 SER A CA 1
ATOM 2024 C C . SER A 1 246 ? -9.617 -1.617 -7.206 1.00 23.09 246 SER A C 1
ATOM 2025 O O . SER A 1 246 ? -8.662 -1.024 -7.711 1.00 28.67 246 SER A O 1
ATOM 2028 N N A CYS A 1 247 ? -9.425 -2.148 -6.014 0.50 21.85 247 CYS A N 1
ATOM 2029 N N B CYS A 1 247 ? -9.436 -2.248 -6.050 0.50 22.15 247 CYS A N 1
ATOM 2030 C CA A CYS A 1 247 ? -8.199 -2.070 -5.242 0.50 21.02 247 CYS A CA 1
ATOM 2031 C CA B CYS A 1 247 ? -8.127 -2.229 -5.447 0.50 23.37 247 CYS A CA 1
ATOM 2032 C C A CYS A 1 247 ? -7.106 -2.977 -5.799 0.50 23.67 247 CYS A C 1
ATOM 2033 C C B CYS A 1 247 ? -7.103 -3.069 -6.187 0.50 27.11 247 CYS A C 1
ATOM 2034 O O A CYS A 1 247 ? -7.395 -4.170 -5.887 0.50 23.37 247 CYS A O 1
ATOM 2035 O O B CYS A 1 247 ? -7.365 -4.139 -6.687 0.50 33.87 247 CYS A O 1
ATOM 2040 N N . ARG A 1 248 ? -5.917 -2.487 -6.138 1.00 21.69 248 ARG A N 1
ATOM 2041 C CA . ARG A 1 248 ? -4.720 -3.245 -6.509 1.00 25.93 248 ARG A CA 1
ATOM 2042 C C . ARG A 1 248 ? -4.197 -4.017 -5.301 1.00 19.83 248 ARG A C 1
ATOM 2043 O O . ARG A 1 248 ? -3.932 -3.384 -4.247 1.00 22.48 248 ARG A O 1
ATOM 2051 N N . VAL A 1 249 ? -4.048 -5.333 -5.413 1.00 18.62 249 VAL A N 1
ATOM 2052 C CA . VAL A 1 249 ? -3.662 -6.158 -4.286 1.00 16.29 249 VAL A CA 1
ATOM 2053 C C . VAL A 1 249 ? -2.353 -6.831 -4.610 1.00 16.21 249 VAL A C 1
ATOM 2054 O O . VAL A 1 249 ? -1.958 -6.905 -5.784 1.00 16.50 249 VAL A O 1
ATOM 2058 N N . PHE A 1 250 ? -1.687 -7.350 -3.572 1.00 15.54 250 PHE A N 1
ATOM 2059 C CA . PHE A 1 250 ? -0.468 -8.122 -3.700 1.00 15.42 250 PHE A CA 1
ATOM 2060 C C . PHE A 1 250 ? -0.563 -9.067 -4.882 1.00 15.85 250 PHE A C 1
ATOM 2061 O O . PHE A 1 250 ? -1.579 -9.786 -4.993 1.00 18.04 250 PHE A O 1
ATOM 2069 N N . PRO A 1 251 ? 0.443 -9.159 -5.763 1.00 16.47 251 PRO A N 1
ATOM 2070 C CA . PRO A 1 251 ? 1.766 -8.524 -5.640 1.00 17.02 251 PRO A CA 1
ATOM 2071 C C . PRO A 1 251 ? 1.868 -7.101 -6.147 1.00 16.20 251 PRO A C 1
ATOM 2072 O O . PRO A 1 251 ? 2.992 -6.535 -6.136 1.00 18.82 251 PRO A O 1
ATOM 2076 N N . GLU A 1 252 ? 0.767 -6.510 -6.599 1.00 16.01 252 GLU A N 1
ATOM 2077 C CA . GLU A 1 252 ? 0.796 -5.098 -6.914 1.00 17.87 252 GLU A CA 1
ATOM 2078 C C . GLU A 1 252 ? 0.945 -4.289 -5.638 1.00 16.91 252 GLU A C 1
ATOM 2079 O O . GLU A 1 252 ? 0.569 -4.763 -4.551 1.00 16.38 252 GLU A O 1
ATOM 2085 N N . TYR A 1 253 ? 1.430 -3.085 -5.713 1.00 18.33 253 TYR A N 1
ATOM 2086 C CA . TYR A 1 253 ? 1.570 -2.172 -4.569 1.00 17.55 253 TYR A CA 1
ATOM 2087 C C . TYR A 1 253 ? 1.332 -0.762 -5.035 1.00 17.60 253 TYR A C 1
ATOM 2088 O O . TYR A 1 253 ? 1.321 -0.491 -6.249 1.00 20.29 253 TYR A O 1
ATOM 2097 N N . ILE A 1 254 ? 1.115 0.084 -4.061 1.00 17.98 254 ILE A N 1
ATOM 2098 C CA . ILE A 1 254 ? 0.915 1.496 -4.320 1.00 18.68 254 ILE A CA 1
ATOM 2099 C C . ILE A 1 254 ? 1.911 2.356 -3.566 1.00 18.38 254 ILE A C 1
ATOM 2100 O O . ILE A 1 254 ? 2.786 1.827 -2.843 1.00 18.22 254 ILE A O 1
#

CATH classification: 3.60.15.10